Protein AF-A0A9P3UMF3-F1 (afdb_monomer)

Structure (mmCIF, N/CA/C/O backbone):
data_AF-A0A9P3UMF3-F1
#
_entry.id   AF-A0A9P3UMF3-F1
#
loop_
_atom_site.group_PDB
_atom_site.id
_atom_site.type_symbol
_atom_site.label_atom_id
_atom_site.label_alt_id
_atom_site.label_comp_id
_atom_site.label_asym_id
_atom_site.label_entity_id
_atom_site.label_seq_id
_atom_site.pdbx_PDB_ins_code
_atom_site.Cartn_x
_atom_site.Cartn_y
_atom_site.Cartn_z
_atom_site.occupancy
_atom_site.B_iso_or_equiv
_atom_site.auth_seq_id
_atom_site.auth_comp_id
_atom_site.auth_asym_id
_atom_site.auth_atom_id
_atom_site.pdbx_PDB_model_num
ATOM 1 N N . MET A 1 1 ? 35.015 -20.852 21.808 1.00 51.41 1 MET A N 1
ATOM 2 C CA . MET A 1 1 ? 34.380 -22.175 21.962 1.00 51.41 1 MET A CA 1
ATOM 3 C C . MET A 1 1 ? 33.394 -22.313 20.826 1.00 51.41 1 MET A C 1
ATOM 5 O O . MET A 1 1 ? 32.293 -21.789 20.898 1.00 51.41 1 MET A O 1
ATOM 9 N N . SER A 1 2 ? 33.904 -22.867 19.733 1.00 50.53 2 SER A N 1
ATOM 10 C CA . SER A 1 2 ? 33.222 -23.043 18.459 1.00 50.53 2 SER A CA 1
ATOM 11 C C . SER A 1 2 ? 32.491 -24.377 18.487 1.00 50.53 2 SER A C 1
ATOM 13 O O . SER A 1 2 ? 33.112 -25.395 18.781 1.00 50.53 2 SER A O 1
ATOM 15 N N . SER A 1 3 ? 31.199 -24.379 18.189 1.00 60.97 3 SER A N 1
ATOM 16 C CA . SER A 1 3 ? 30.446 -25.597 17.901 1.00 60.97 3 SER A CA 1
ATOM 17 C C . SER A 1 3 ? 29.909 -25.502 16.478 1.00 60.97 3 SER A C 1
ATOM 19 O O . SER A 1 3 ? 28.840 -24.954 16.218 1.00 60.97 3 SER A O 1
ATOM 21 N N . GLU A 1 4 ? 30.720 -26.020 15.556 1.00 62.66 4 GLU A N 1
ATOM 22 C CA . GLU A 1 4 ? 30.317 -26.438 14.216 1.00 62.66 4 GLU A CA 1
ATOM 23 C C . GLU A 1 4 ? 29.220 -27.495 14.333 1.00 62.66 4 GLU A C 1
ATOM 25 O O . GLU A 1 4 ? 29.433 -28.565 14.900 1.00 62.66 4 GLU A O 1
ATOM 30 N N . ASN A 1 5 ? 28.042 -27.194 13.793 1.00 66.12 5 ASN A N 1
ATOM 31 C CA . ASN A 1 5 ? 26.961 -28.159 13.670 1.00 66.12 5 ASN A CA 1
ATOM 32 C C . ASN A 1 5 ? 26.841 -28.542 12.192 1.00 66.12 5 ASN A C 1
ATOM 34 O O . ASN A 1 5 ? 26.220 -27.839 11.392 1.00 66.12 5 ASN A O 1
ATOM 38 N N . ALA A 1 6 ? 27.504 -29.638 11.826 1.00 62.41 6 ALA A N 1
ATOM 39 C CA . ALA A 1 6 ? 27.436 -30.241 10.504 1.00 62.41 6 ALA A CA 1
ATOM 40 C C . ALA A 1 6 ? 26.087 -30.957 10.338 1.00 62.41 6 ALA A C 1
ATOM 42 O O . ALA A 1 6 ? 25.918 -32.104 10.745 1.00 62.41 6 ALA A O 1
ATOM 43 N N . ASN A 1 7 ? 25.109 -30.268 9.748 1.00 69.94 7 ASN A N 1
ATOM 44 C CA . ASN A 1 7 ? 23.847 -30.876 9.336 1.00 69.94 7 ASN A CA 1
ATOM 45 C C . ASN A 1 7 ? 24.023 -31.503 7.946 1.00 69.94 7 ASN A C 1
ATOM 47 O O . ASN A 1 7 ? 23.852 -30.844 6.919 1.00 69.94 7 ASN A O 1
ATOM 51 N N . ALA A 1 8 ? 24.441 -32.766 7.931 1.00 56.97 8 ALA A N 1
ATOM 52 C CA . ALA A 1 8 ? 24.590 -33.565 6.728 1.00 56.97 8 ALA A CA 1
ATOM 53 C C . ALA A 1 8 ? 23.291 -34.323 6.412 1.00 56.97 8 ALA A C 1
ATOM 55 O O . ALA A 1 8 ? 22.839 -35.155 7.191 1.00 56.97 8 ALA A O 1
ATOM 56 N N . GLY A 1 9 ? 22.768 -34.086 5.210 1.00 57.25 9 GLY A N 1
ATOM 57 C CA . GLY A 1 9 ? 22.275 -35.161 4.351 1.00 57.25 9 GLY A CA 1
ATOM 58 C C . GLY A 1 9 ? 20.897 -35.743 4.654 1.00 57.25 9 GLY A C 1
ATOM 59 O O . GLY A 1 9 ? 20.772 -36.788 5.285 1.00 57.25 9 GLY A O 1
ATOM 60 N N . HIS A 1 10 ? 19.876 -35.192 3.999 1.00 65.19 10 HIS A N 1
ATOM 61 C CA . HIS A 1 10 ? 18.770 -36.019 3.523 1.00 65.19 10 HIS A CA 1
ATOM 62 C C . HIS A 1 10 ? 18.356 -35.572 2.118 1.00 65.19 10 HIS A C 1
ATOM 64 O O . HIS A 1 10 ? 17.511 -34.698 1.935 1.00 65.19 10 HIS A O 1
ATOM 70 N N . LEU A 1 11 ? 19.033 -36.149 1.121 1.00 60.66 11 LEU A N 1
ATOM 71 C CA . LEU A 1 11 ? 18.659 -36.086 -0.288 1.00 60.66 11 LEU A CA 1
ATOM 72 C C . LEU A 1 11 ? 17.388 -36.923 -0.470 1.00 60.66 11 LEU A C 1
ATOM 74 O O . LEU A 1 11 ? 17.446 -38.151 -0.519 1.00 60.66 11 LEU A O 1
ATOM 78 N N . GLY A 1 12 ? 16.241 -36.249 -0.510 1.00 59.16 12 GLY A N 1
ATOM 79 C CA . GLY A 1 12 ? 14.982 -36.857 -0.923 1.00 59.16 12 GLY A CA 1
ATOM 80 C C . GLY A 1 12 ? 14.991 -37.147 -2.432 1.00 59.16 12 GLY A C 1
ATOM 81 O O . GLY A 1 12 ? 15.574 -36.368 -3.189 1.00 59.16 12 GLY A O 1
ATOM 82 N N . PRO A 1 13 ? 14.375 -38.253 -2.882 1.00 70.69 13 PRO A N 1
ATOM 83 C CA . PRO A 1 13 ? 14.337 -38.631 -4.289 1.00 70.69 13 PRO A CA 1
ATOM 84 C C . PRO A 1 13 ? 13.506 -37.647 -5.122 1.00 70.69 13 PRO A C 1
ATOM 86 O O . PRO A 1 13 ? 12.434 -37.199 -4.711 1.00 70.69 13 PRO A O 1
ATOM 89 N N . GLU A 1 14 ? 14.017 -37.343 -6.312 1.00 59.19 14 GLU A N 1
ATOM 90 C CA . GLU A 1 14 ? 13.383 -36.479 -7.302 1.00 59.19 14 GLU A CA 1
ATOM 91 C C . GLU A 1 14 ? 12.032 -37.036 -7.788 1.00 59.19 14 GLU A C 1
ATOM 93 O O . GLU A 1 14 ? 11.931 -38.230 -8.098 1.00 59.19 14 GLU A O 1
ATOM 98 N N . PRO A 1 15 ? 10.987 -36.198 -7.926 1.00 69.00 15 PRO A N 1
ATOM 99 C CA . PRO A 1 15 ? 9.771 -36.596 -8.613 1.00 69.00 15 PRO A CA 1
ATOM 100 C C . PRO A 1 15 ? 10.016 -36.633 -10.127 1.00 69.00 15 PRO A C 1
ATOM 102 O O . PRO A 1 15 ? 10.087 -35.607 -10.805 1.00 69.00 15 PRO A O 1
ATOM 105 N N . THR A 1 16 ? 10.090 -37.847 -10.668 1.00 57.34 16 THR A N 1
ATOM 106 C CA . THR A 1 16 ? 9.979 -38.120 -12.103 1.00 57.34 16 THR A CA 1
ATOM 107 C C . THR A 1 16 ? 8.578 -37.732 -12.583 1.00 57.34 16 THR A C 1
ATOM 109 O O . THR A 1 16 ? 7.598 -38.447 -12.381 1.00 57.34 16 THR A O 1
ATOM 112 N N . THR A 1 17 ? 8.455 -36.567 -13.220 1.00 59.69 17 THR A N 1
ATOM 113 C CA . THR A 1 17 ? 7.229 -36.178 -13.929 1.00 59.69 17 THR A CA 1
ATOM 114 C C . THR A 1 17 ? 7.273 -36.763 -15.337 1.00 59.69 17 THR A C 1
ATOM 116 O O . THR A 1 17 ? 7.780 -36.169 -16.284 1.00 59.69 17 THR A O 1
ATOM 119 N N . ASN A 1 18 ? 6.763 -37.990 -15.458 1.00 54.59 18 ASN A N 1
ATOM 120 C CA . ASN A 1 18 ? 6.479 -38.605 -16.748 1.00 54.59 18 ASN A CA 1
ATOM 121 C C . ASN A 1 18 ? 5.418 -37.786 -17.486 1.00 54.59 18 ASN A C 1
ATOM 123 O O . ASN A 1 18 ? 4.342 -37.496 -16.961 1.00 54.59 18 ASN A O 1
ATOM 127 N N . GLY A 1 19 ? 5.761 -37.422 -18.718 1.00 53.09 19 GLY A N 1
ATOM 128 C CA . GLY A 1 19 ? 4.921 -36.663 -19.620 1.00 53.09 19 GLY A CA 1
ATOM 129 C C . GLY A 1 19 ? 3.605 -37.359 -19.953 1.00 53.09 19 GLY A C 1
ATOM 130 O O . GLY A 1 19 ? 3.520 -38.570 -20.146 1.00 53.09 19 GLY A O 1
ATOM 131 N N . THR A 1 20 ? 2.570 -36.545 -20.095 1.00 53.03 20 THR A N 1
ATOM 132 C CA . THR A 1 20 ? 1.423 -36.847 -20.947 1.00 53.03 20 THR A CA 1
ATOM 133 C C . THR A 1 20 ? 1.175 -35.601 -21.777 1.00 53.03 20 THR A C 1
ATOM 135 O O . THR A 1 20 ? 0.571 -34.624 -21.342 1.00 53.03 20 THR A O 1
ATOM 138 N N . SER A 1 21 ? 1.768 -35.622 -22.966 1.00 55.19 21 SER A N 1
ATOM 139 C CA . SER A 1 21 ? 1.517 -34.693 -24.051 1.00 55.19 21 SER A CA 1
ATOM 140 C C . SER A 1 21 ? 0.195 -35.070 -24.721 1.00 55.19 21 SER A C 1
ATOM 142 O O . SER A 1 21 ? 0.171 -35.922 -25.608 1.00 55.19 21 SER A O 1
ATOM 144 N N . GLU A 1 22 ? -0.900 -34.428 -24.330 1.00 53.06 22 GLU A N 1
ATOM 145 C CA . GLU A 1 22 ? -2.091 -34.344 -25.177 1.00 53.06 22 GLU A CA 1
ATOM 146 C C . GLU A 1 22 ? -2.218 -32.911 -25.685 1.00 53.06 22 GLU A C 1
ATOM 148 O O . GLU A 1 22 ? -2.543 -31.975 -24.957 1.00 53.06 22 GLU A O 1
ATOM 153 N N . GLY A 1 23 ? -1.854 -32.737 -26.955 1.00 46.34 23 GLY A N 1
ATOM 154 C CA . GLY A 1 23 ? -1.907 -31.458 -27.641 1.00 46.34 23 GLY A CA 1
ATOM 155 C C . GLY A 1 23 ? -3.344 -31.035 -27.968 1.00 46.34 23 GLY A C 1
ATOM 156 O O . GLY A 1 23 ? -4.150 -31.868 -28.391 1.00 46.34 23 GLY A O 1
ATOM 157 N N . PRO A 1 24 ? -3.679 -29.738 -27.874 1.00 60.25 24 PRO A N 1
ATOM 158 C CA . PRO A 1 24 ? -4.879 -29.219 -28.504 1.00 60.25 24 PRO A CA 1
ATOM 159 C C . PRO A 1 24 ? -4.665 -29.169 -30.022 1.00 60.25 24 PRO A C 1
ATOM 161 O O . PRO A 1 24 ? -3.868 -28.389 -30.547 1.00 60.25 24 PRO A O 1
ATOM 164 N N . LYS A 1 25 ? -5.395 -30.037 -30.731 1.00 60.75 25 LYS A N 1
ATOM 165 C CA . LYS A 1 25 ? -5.571 -29.986 -32.185 1.00 60.75 25 LYS A CA 1
ATOM 166 C C . LYS A 1 25 ? -6.022 -28.583 -32.590 1.00 60.75 25 LYS A C 1
ATOM 168 O O . LYS A 1 25 ? -6.992 -28.049 -32.057 1.00 60.75 25 LYS A O 1
ATOM 173 N N . GLY A 1 26 ? -5.287 -28.013 -33.538 1.00 48.84 26 GLY A N 1
ATOM 174 C CA . GLY A 1 26 ? -5.472 -26.661 -34.032 1.00 48.84 26 GLY A CA 1
ATOM 175 C C . GLY A 1 26 ? -6.875 -26.384 -34.565 1.00 48.84 26 GLY A C 1
ATOM 176 O O . GLY A 1 26 ? -7.392 -27.097 -35.422 1.00 48.84 26 GLY A O 1
ATOM 177 N N . ALA A 1 27 ? -7.433 -25.264 -34.118 1.00 53.69 27 ALA A N 1
ATOM 178 C CA . ALA A 1 27 ? -8.369 -24.484 -34.904 1.00 53.69 27 ALA A CA 1
ATOM 179 C C . ALA A 1 27 ? -7.581 -23.309 -35.494 1.00 53.69 27 ALA A C 1
ATOM 181 O O . ALA A 1 27 ? -7.405 -22.269 -34.863 1.00 53.69 27 ALA A O 1
ATOM 182 N N . ILE A 1 28 ? -7.070 -23.508 -36.709 1.00 52.19 28 ILE A N 1
ATOM 183 C CA . ILE A 1 28 ? -6.576 -22.433 -37.569 1.00 52.19 28 ILE A CA 1
ATOM 184 C C . ILE A 1 28 ? -7.794 -21.567 -37.898 1.00 52.19 28 ILE A C 1
ATOM 186 O O . ILE A 1 28 ? -8.574 -21.893 -38.795 1.00 52.19 28 ILE A O 1
ATOM 190 N N . ARG A 1 29 ? -8.007 -20.485 -37.144 1.00 52.22 29 ARG A N 1
ATOM 191 C CA . ARG A 1 29 ? -8.988 -19.464 -37.510 1.00 52.22 29 ARG A CA 1
ATOM 192 C C . ARG A 1 29 ? -8.258 -18.370 -38.274 1.00 52.22 29 ARG A C 1
ATOM 194 O O . ARG A 1 29 ? -7.531 -17.569 -37.700 1.00 52.22 29 ARG A O 1
ATOM 201 N N . ARG A 1 30 ? -8.447 -18.441 -39.592 1.00 56.12 30 ARG A N 1
ATOM 202 C CA . ARG A 1 30 ? -8.060 -17.471 -40.614 1.00 56.12 30 ARG A CA 1
ATOM 203 C C . ARG A 1 30 ? -8.147 -16.026 -40.133 1.00 56.12 30 ARG A C 1
ATOM 205 O O . ARG A 1 30 ? -9.184 -15.571 -39.657 1.00 56.12 30 ARG A O 1
ATOM 212 N N . GLU A 1 31 ? -7.050 -15.344 -40.404 1.00 47.50 31 GLU A N 1
ATOM 213 C CA . GLU A 1 31 ? -6.905 -13.918 -40.636 1.00 47.50 31 GLU A CA 1
ATOM 214 C C . GLU A 1 31 ? -8.088 -13.336 -41.429 1.00 47.50 31 GLU A C 1
ATOM 216 O O . GLU A 1 31 ? -8.426 -13.802 -42.519 1.00 47.50 31 GLU A O 1
ATOM 221 N N . SER A 1 32 ? -8.675 -12.265 -40.901 1.00 57.94 32 SER A N 1
ATOM 222 C CA . SER A 1 32 ? -9.230 -11.198 -41.726 1.00 57.94 32 SER A CA 1
ATOM 223 C C . SER A 1 32 ? -8.596 -9.894 -41.265 1.00 57.94 32 SER A C 1
ATOM 225 O O . SER A 1 32 ? -8.943 -9.333 -40.225 1.00 57.94 32 SER A O 1
ATOM 227 N N . SER A 1 33 ? -7.622 -9.463 -42.051 1.00 54.31 33 SER A N 1
ATOM 228 C CA . SER A 1 33 ? -7.075 -8.121 -42.135 1.00 54.31 33 SER A CA 1
ATOM 229 C C . SER A 1 33 ? -8.197 -7.083 -42.263 1.00 54.31 33 SER A C 1
ATOM 231 O O . SER A 1 33 ? -8.718 -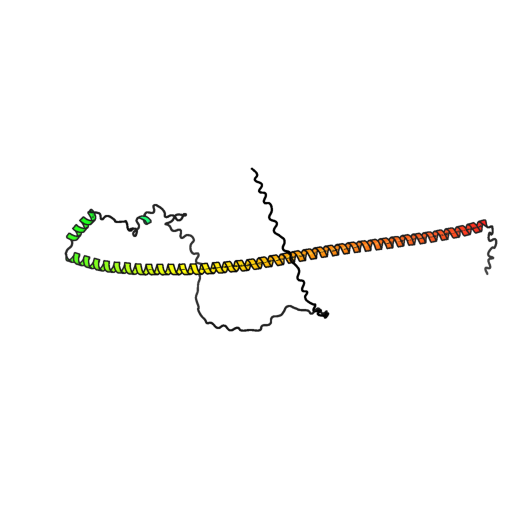6.826 -43.344 1.00 54.31 33 SER A O 1
ATOM 233 N N . GLY A 1 34 ? -8.563 -6.478 -41.136 1.00 51.81 34 GLY A N 1
ATOM 234 C CA . GLY A 1 34 ? -9.353 -5.252 -41.063 1.00 51.81 34 GLY A CA 1
ATOM 235 C C . GLY A 1 34 ? -8.451 -4.103 -40.638 1.00 51.81 34 GLY A C 1
ATOM 236 O O . GLY A 1 34 ? -8.435 -3.718 -39.476 1.00 51.81 34 GLY A O 1
ATOM 237 N N . TRP A 1 35 ? -7.650 -3.607 -41.577 1.00 57.38 35 TRP A N 1
ATOM 238 C CA . TRP A 1 35 ? -6.859 -2.390 -41.426 1.00 57.38 35 TRP A CA 1
ATOM 239 C C . TRP A 1 35 ? -7.804 -1.188 -41.562 1.00 57.38 35 TRP A C 1
ATOM 241 O O . TRP A 1 35 ? -8.060 -0.726 -42.668 1.00 57.38 35 TRP A O 1
ATOM 251 N N . LEU A 1 36 ? -8.358 -0.708 -40.447 1.00 59.47 36 LEU A N 1
ATOM 252 C CA . LEU A 1 36 ? -8.936 0.635 -40.331 1.00 59.47 36 LEU A CA 1
ATOM 253 C C . LEU A 1 36 ? -8.663 1.174 -38.913 1.00 59.47 36 LEU A C 1
ATOM 255 O O . LEU A 1 36 ? -9.081 0.533 -37.948 1.00 59.47 36 LEU A O 1
ATOM 259 N N . PRO A 1 37 ? -8.005 2.338 -38.749 1.00 56.72 37 PRO A N 1
ATOM 260 C CA . PRO A 1 37 ? -8.021 3.070 -37.488 1.00 56.72 37 PRO A CA 1
ATOM 261 C C . PRO A 1 37 ? -9.396 3.733 -37.332 1.00 56.72 37 PRO A C 1
ATOM 263 O O . PRO A 1 37 ? -9.630 4.836 -37.823 1.00 56.72 37 PRO A O 1
ATOM 266 N N . ALA A 1 38 ? -10.330 3.031 -36.690 1.00 50.59 38 ALA A N 1
ATOM 267 C CA . ALA A 1 38 ? -11.567 3.637 -36.218 1.00 50.59 38 ALA A CA 1
ATOM 268 C C . ALA A 1 38 ? -11.292 4.363 -34.893 1.00 50.59 38 ALA A C 1
ATOM 270 O O . ALA A 1 38 ? -10.701 3.819 -33.963 1.00 50.59 38 ALA A O 1
ATOM 271 N N . VAL A 1 39 ? -11.668 5.634 -34.879 1.00 59.56 39 VAL A N 1
ATOM 272 C CA . VAL A 1 39 ? -11.514 6.605 -33.803 1.00 59.56 39 VAL A CA 1
ATOM 273 C C . VAL A 1 39 ? -12.567 6.313 -32.731 1.00 59.56 39 VAL A C 1
ATOM 275 O O . VAL A 1 39 ? -13.738 6.579 -32.978 1.00 59.56 39 VAL A O 1
ATOM 278 N N . ASP A 1 40 ? -12.177 5.819 -31.553 1.00 50.59 40 ASP A N 1
ATOM 279 C CA . ASP A 1 40 ? -13.085 5.716 -30.401 1.00 50.59 40 ASP A CA 1
ATOM 280 C C . ASP A 1 40 ? -12.748 6.808 -29.378 1.00 50.59 40 ASP A C 1
ATOM 282 O O . ASP A 1 40 ? -11.768 6.744 -28.634 1.00 50.59 40 ASP A O 1
ATOM 286 N N . GLY A 1 41 ? -13.568 7.861 -29.403 1.00 57.62 41 GLY A N 1
ATOM 287 C CA . GLY A 1 41 ? -13.624 8.890 -28.371 1.00 57.62 41 GLY A CA 1
ATOM 288 C C . GLY A 1 41 ? -14.148 8.343 -27.034 1.00 57.62 41 GLY A C 1
ATOM 289 O O . GLY A 1 41 ? -14.627 7.210 -26.964 1.00 57.62 41 GLY A O 1
ATOM 290 N N . PRO A 1 42 ? -14.064 9.135 -25.949 1.00 66.06 42 PRO A N 1
ATOM 291 C CA . PRO A 1 42 ? -14.566 8.719 -24.644 1.00 66.06 42 PRO A CA 1
ATOM 292 C C . PRO A 1 42 ? -16.076 8.434 -24.732 1.00 66.06 42 PRO A C 1
ATOM 294 O O . PRO A 1 42 ? -16.796 9.235 -25.335 1.00 66.06 42 PRO A O 1
ATOM 297 N N . PRO A 1 43 ? -16.577 7.326 -24.152 1.00 64.56 43 PRO A N 1
ATOM 298 C CA . PRO A 1 43 ? -18.005 7.058 -24.139 1.00 64.56 43 PRO A CA 1
ATOM 299 C C . PRO A 1 43 ? -18.710 8.172 -23.364 1.00 64.56 43 PRO A C 1
ATOM 301 O O . PRO A 1 43 ? -18.482 8.358 -22.169 1.00 64.56 43 PRO A O 1
ATOM 304 N N . ALA A 1 44 ? -19.534 8.928 -24.086 1.00 55.12 44 ALA A N 1
ATOM 305 C CA . ALA A 1 44 ? -20.499 9.845 -23.516 1.00 55.12 44 ALA A CA 1
ATOM 306 C C . ALA A 1 44 ? -21.521 9.065 -22.681 1.00 55.12 44 ALA A C 1
ATOM 308 O O . ALA A 1 44 ? -21.890 7.935 -23.010 1.00 55.12 44 ALA A O 1
ATOM 309 N N . ASP A 1 45 ? -21.950 9.708 -21.603 1.00 56.19 45 ASP A N 1
ATOM 310 C CA . ASP A 1 45 ? -23.015 9.285 -20.712 1.00 56.19 45 ASP A CA 1
ATOM 311 C C . ASP A 1 45 ? -24.256 8.829 -21.492 1.00 56.19 45 ASP A C 1
ATOM 313 O O . ASP A 1 45 ? -24.799 9.591 -22.291 1.00 56.19 45 ASP A O 1
ATOM 317 N N . ASP A 1 46 ? -24.767 7.629 -21.200 1.00 47.38 46 ASP A N 1
ATOM 318 C CA . ASP A 1 46 ? -26.200 7.410 -21.347 1.00 47.38 46 ASP A CA 1
ATOM 319 C C . ASP A 1 46 ? -26.778 6.556 -20.222 1.00 47.38 46 ASP A C 1
ATOM 321 O O . ASP A 1 46 ? -26.311 5.477 -19.844 1.00 47.38 46 ASP A O 1
ATOM 325 N N . ALA A 1 47 ? -27.826 7.136 -19.668 1.00 52.12 47 ALA A N 1
ATOM 326 C CA . ALA A 1 47 ? -28.597 6.683 -18.553 1.00 52.12 47 ALA A CA 1
ATOM 327 C C . ALA A 1 47 ? -29.634 5.675 -19.043 1.00 52.12 47 ALA A C 1
ATOM 329 O O . ALA A 1 47 ? -30.572 6.030 -19.744 1.00 52.12 47 ALA A O 1
ATOM 330 N N . THR A 1 48 ? -29.572 4.434 -18.566 1.00 54.19 48 THR A N 1
ATOM 331 C CA . THR A 1 48 ? -30.778 3.601 -18.482 1.00 54.19 48 THR A CA 1
ATOM 332 C C . THR A 1 48 ? -30.829 2.834 -17.170 1.00 54.19 48 THR A C 1
ATOM 334 O O . THR A 1 48 ? -30.191 1.812 -16.932 1.00 54.19 48 THR A O 1
ATOM 337 N N . GLN A 1 49 ? -31.653 3.409 -16.303 1.00 52.62 49 GLN A N 1
ATOM 338 C CA . GLN A 1 49 ? -32.470 2.781 -15.281 1.00 52.62 49 GLN A CA 1
ATOM 339 C C . GLN A 1 49 ? -32.621 1.256 -15.416 1.00 52.62 49 GLN A C 1
ATOM 341 O O . GLN A 1 49 ? -33.274 0.743 -16.326 1.00 52.62 49 GLN A O 1
ATOM 346 N N . ARG A 1 50 ? -32.167 0.531 -14.392 1.00 46.50 50 ARG A N 1
ATOM 347 C CA . ARG A 1 50 ? -32.828 -0.708 -13.977 1.00 46.50 50 ARG A CA 1
ATOM 348 C C . ARG A 1 50 ? -33.075 -0.667 -12.479 1.00 46.50 50 ARG A C 1
ATOM 350 O O . ARG A 1 50 ? -32.242 -1.051 -11.663 1.00 46.50 50 ARG A O 1
ATOM 357 N N . GLU A 1 51 ? -34.264 -0.175 -12.150 1.00 47.72 51 GLU A N 1
ATOM 358 C CA . GLU A 1 51 ? -34.883 -0.295 -10.841 1.00 47.72 51 GLU A CA 1
ATOM 359 C C . GLU A 1 51 ? -34.897 -1.765 -10.391 1.00 47.72 51 GLU A C 1
ATOM 361 O O . GLU A 1 51 ? -35.621 -2.601 -10.938 1.00 47.72 51 GLU A O 1
ATOM 366 N N . ARG A 1 52 ? -34.150 -2.088 -9.334 1.00 53.72 52 ARG A N 1
ATOM 367 C CA . ARG A 1 52 ? -34.509 -3.191 -8.439 1.00 53.72 52 ARG A CA 1
ATOM 368 C C . ARG A 1 52 ? -35.037 -2.601 -7.144 1.00 53.72 52 ARG A C 1
ATOM 370 O O . ARG A 1 52 ? -34.322 -2.271 -6.209 1.00 53.72 52 ARG A O 1
ATOM 377 N N . LYS A 1 53 ? -36.353 -2.458 -7.179 1.00 48.84 53 LYS A N 1
ATOM 378 C CA . LYS A 1 53 ? -37.293 -2.108 -6.125 1.00 48.84 53 LYS A CA 1
ATOM 379 C C . LYS A 1 53 ? -37.186 -3.099 -4.958 1.00 48.84 53 LYS A C 1
ATOM 381 O O . LYS A 1 53 ? -37.822 -4.147 -4.986 1.00 48.84 53 LYS A O 1
ATOM 386 N N . SER A 1 54 ? -36.438 -2.758 -3.914 1.00 54.69 54 SER A N 1
ATOM 387 C CA . SER A 1 54 ? -36.621 -3.340 -2.578 1.00 54.69 54 SER A CA 1
ATOM 388 C C . SER A 1 54 ? -37.187 -2.268 -1.652 1.00 54.69 54 SER A C 1
ATOM 390 O O . SER A 1 54 ? -36.480 -1.389 -1.167 1.00 54.69 54 SER A O 1
ATOM 392 N N . LYS A 1 55 ? -38.509 -2.335 -1.476 1.00 53.22 55 LYS A N 1
ATOM 393 C CA . LYS A 1 55 ? -39.285 -1.590 -0.487 1.00 53.22 55 LYS A CA 1
ATOM 394 C C . LYS A 1 55 ? -38.938 -2.093 0.917 1.00 53.22 55 LYS A C 1
ATOM 396 O O . LYS A 1 55 ? -39.251 -3.243 1.203 1.00 53.22 55 LYS A O 1
ATOM 401 N N . SER A 1 56 ? -38.457 -1.205 1.784 1.00 42.19 56 SER A N 1
ATOM 402 C CA . SER A 1 56 ? -38.740 -1.240 3.227 1.00 42.19 56 SER A CA 1
ATOM 403 C C . SER A 1 56 ? -38.780 0.196 3.777 1.00 42.19 56 SER A C 1
ATOM 405 O O . SER A 1 56 ? -38.086 1.052 3.229 1.00 42.19 56 SER A O 1
ATOM 407 N N . PRO A 1 57 ? -39.605 0.493 4.797 1.00 52.56 57 PRO A N 1
ATOM 408 C CA . PRO A 1 57 ? -40.125 1.835 5.052 1.00 52.56 57 PRO A CA 1
ATOM 409 C C . PRO A 1 57 ? -39.389 2.622 6.160 1.00 52.56 57 PRO A C 1
ATOM 411 O O . PRO A 1 57 ? -38.845 2.042 7.091 1.00 52.56 57 PRO A O 1
ATOM 414 N N . THR A 1 58 ? -39.434 3.953 5.998 1.00 43.06 58 THR A N 1
ATOM 415 C CA . THR A 1 58 ? -39.490 5.102 6.951 1.00 43.06 58 THR A CA 1
ATOM 416 C C . THR A 1 58 ? -39.754 4.835 8.451 1.00 43.06 58 THR A C 1
ATOM 418 O O . THR A 1 58 ? -40.325 3.791 8.756 1.00 43.06 58 THR A O 1
ATOM 421 N N . PRO A 1 59 ? -39.706 5.850 9.358 1.00 63.81 59 PRO A N 1
ATOM 422 C CA . PRO A 1 59 ? -38.937 7.121 9.427 1.00 63.81 59 PRO A CA 1
ATOM 423 C C . PRO A 1 59 ? -38.420 7.464 10.859 1.00 63.81 59 PRO A C 1
ATOM 425 O O . PRO A 1 59 ? -38.997 6.995 11.828 1.00 63.81 59 PRO A O 1
ATOM 428 N N . THR A 1 60 ? -37.471 8.404 11.002 1.00 41.06 60 THR A N 1
ATOM 429 C CA . THR A 1 60 ? -37.310 9.315 12.179 1.00 41.06 60 THR A CA 1
ATOM 430 C C . THR A 1 60 ? -36.148 10.274 11.880 1.00 41.06 60 THR A C 1
ATOM 432 O O . THR A 1 60 ? -35.041 9.833 11.611 1.00 41.06 60 THR A O 1
ATOM 435 N N . ARG A 1 61 ? -36.341 11.578 11.629 1.00 52.97 61 ARG A N 1
ATOM 436 C CA . ARG A 1 61 ? -36.586 12.679 12.582 1.00 52.97 61 ARG A CA 1
ATOM 437 C C . ARG A 1 61 ? -35.815 12.521 13.892 1.00 52.97 61 ARG A C 1
ATOM 439 O O . ARG A 1 61 ? -36.301 11.822 14.761 1.00 52.97 61 ARG A O 1
ATOM 446 N N . GLU A 1 62 ? -34.716 13.259 14.025 1.00 44.59 62 GLU A N 1
ATOM 447 C CA . GLU A 1 62 ? -34.186 13.830 15.275 1.00 44.59 62 GLU A CA 1
ATOM 448 C C . GLU A 1 62 ? -33.111 14.871 14.890 1.00 44.59 62 GLU A C 1
ATOM 450 O O . GLU A 1 62 ? -32.243 14.609 14.066 1.00 44.59 62 GLU A O 1
ATOM 455 N N . ASN A 1 63 ? -33.371 16.155 15.156 1.00 47.41 63 ASN A N 1
ATOM 456 C CA . ASN A 1 63 ? -32.916 16.882 16.351 1.00 47.41 63 ASN A CA 1
ATOM 457 C C . ASN A 1 63 ? -31.384 17.023 16.373 1.00 47.41 63 ASN A C 1
ATOM 459 O O . ASN A 1 63 ? -30.651 16.066 16.554 1.00 47.41 63 ASN A O 1
ATOM 463 N N . ALA A 1 64 ? -30.875 18.196 16.004 1.00 46.84 64 ALA A N 1
ATOM 464 C CA . ALA A 1 64 ? -30.597 19.291 16.936 1.00 46.84 64 ALA A CA 1
ATOM 465 C C . ALA A 1 64 ? -29.347 19.034 17.796 1.00 46.84 64 ALA A C 1
ATOM 467 O O . ALA A 1 64 ? -29.351 18.202 18.691 1.00 46.84 64 ALA A O 1
ATOM 468 N N . GLY A 1 65 ? -28.314 19.843 17.542 1.00 50.59 65 GLY A N 1
ATOM 469 C CA . GLY A 1 65 ? -27.344 20.280 18.545 1.00 50.59 65 GLY A CA 1
ATOM 470 C C . GLY A 1 65 ? -26.474 19.200 19.183 1.00 50.59 65 GLY A C 1
ATOM 471 O O . GLY A 1 65 ? -26.722 18.800 20.313 1.00 50.59 65 GLY A O 1
ATOM 472 N N . ALA A 1 66 ? -25.358 18.858 18.539 1.00 47.25 66 ALA A N 1
ATOM 473 C CA . ALA A 1 66 ? -24.191 18.346 19.253 1.00 47.25 66 ALA A CA 1
ATOM 474 C C . ALA A 1 66 ? -23.145 19.460 19.323 1.00 47.25 66 ALA A C 1
ATOM 476 O O . ALA A 1 66 ? -22.263 19.612 18.479 1.00 47.25 66 ALA A O 1
ATOM 477 N N . THR A 1 67 ? -23.324 20.288 20.343 1.00 46.91 67 THR A N 1
ATOM 478 C CA . THR A 1 67 ? -22.291 21.122 20.933 1.00 46.91 67 THR A CA 1
ATOM 479 C C . THR A 1 67 ? -21.011 20.314 21.128 1.00 46.91 67 THR A C 1
ATOM 481 O O . THR A 1 67 ? -21.008 19.214 21.680 1.00 46.91 67 THR A O 1
ATOM 484 N N . SER A 1 68 ? -19.903 20.911 20.698 1.00 48.47 68 SER A N 1
ATOM 485 C CA . SER A 1 68 ? -18.553 20.596 21.146 1.00 48.47 68 SER A CA 1
ATOM 486 C C . SER A 1 68 ? -18.490 20.714 22.672 1.00 48.47 68 SER A C 1
ATOM 488 O O . SER A 1 68 ? -18.198 21.766 23.238 1.00 48.47 68 SER A O 1
ATOM 490 N N . LEU A 1 69 ? -18.813 19.625 23.364 1.00 47.28 69 LEU A N 1
ATOM 491 C CA . LEU A 1 69 ? -18.413 19.423 24.742 1.00 47.28 69 LEU A CA 1
ATOM 492 C C . LEU A 1 69 ? -17.003 18.846 24.704 1.00 47.28 69 LEU A C 1
ATOM 494 O O . LEU A 1 69 ? -16.802 17.633 24.656 1.00 47.28 69 LEU A O 1
ATOM 498 N N . ARG A 1 70 ? -16.021 19.752 24.773 1.00 49.25 70 ARG A N 1
ATOM 499 C CA . ARG A 1 70 ? -14.742 19.505 25.446 1.00 49.25 70 ARG A CA 1
ATOM 500 C C . ARG A 1 70 ? -15.044 18.946 26.841 1.00 49.25 70 ARG A C 1
ATOM 502 O O . ARG A 1 70 ? -15.171 19.688 27.813 1.00 49.25 70 ARG A O 1
ATOM 509 N N . ARG A 1 71 ? -15.231 17.633 26.938 1.00 44.28 71 ARG A N 1
ATOM 510 C CA . ARG A 1 71 ? -15.480 16.944 28.199 1.00 44.28 71 ARG A CA 1
ATOM 511 C C . ARG A 1 71 ? -14.135 16.572 28.806 1.00 44.28 71 ARG A C 1
ATOM 513 O O . ARG A 1 71 ? -13.604 15.506 28.537 1.00 44.28 71 ARG A O 1
ATOM 520 N N . THR A 1 72 ? -13.627 17.504 29.609 1.00 48.16 72 THR A N 1
ATOM 521 C CA . THR A 1 72 ? -12.810 17.262 30.809 1.00 48.16 72 THR A CA 1
ATOM 522 C C . THR A 1 72 ? -11.772 16.153 30.696 1.00 48.16 72 THR A C 1
ATOM 524 O O . THR A 1 72 ? -12.013 15.004 31.068 1.00 48.16 72 THR A O 1
ATOM 527 N N . GLU A 1 73 ? -10.568 16.562 30.312 1.00 47.69 73 GLU A N 1
ATOM 528 C CA . GLU A 1 73 ? -9.362 15.995 30.897 1.00 47.69 73 GLU A CA 1
ATOM 529 C C . GLU A 1 73 ? -9.505 15.948 32.428 1.00 47.69 73 GLU A C 1
ATOM 531 O O . GLU A 1 73 ? -9.970 16.894 33.067 1.00 47.69 73 GLU A O 1
ATOM 536 N N . SER A 1 74 ? -9.093 14.820 33.003 1.00 51.25 74 SER A N 1
ATOM 537 C CA . SER A 1 74 ? -8.849 14.633 34.431 1.00 51.25 74 SER A CA 1
ATOM 538 C C . SER A 1 74 ? -10.070 14.718 35.359 1.00 51.25 74 SER A C 1
ATOM 540 O O . SER A 1 74 ? -10.142 15.541 36.270 1.00 51.25 74 SER A O 1
ATOM 542 N N . ARG A 1 75 ? -10.939 13.703 35.288 1.00 51.47 75 ARG A N 1
ATOM 543 C CA . ARG A 1 75 ? -11.417 13.075 36.533 1.00 51.47 75 ARG A CA 1
ATOM 544 C C . ARG A 1 75 ? -10.326 12.135 37.052 1.00 51.47 75 ARG A C 1
ATOM 546 O O . ARG A 1 75 ? -10.510 10.922 37.078 1.00 51.47 75 ARG A O 1
ATOM 553 N N . ARG A 1 76 ? -9.174 12.684 37.457 1.00 51.22 76 ARG A N 1
ATOM 554 C CA . ARG A 1 76 ? -8.356 11.997 38.461 1.00 51.22 76 ARG A CA 1
ATOM 555 C C . ARG A 1 76 ? -9.267 11.856 39.673 1.00 51.22 76 ARG A C 1
ATOM 557 O O . ARG A 1 76 ? -9.681 12.854 40.258 1.00 51.22 76 ARG A O 1
ATOM 564 N N . SER A 1 77 ? -9.667 10.622 39.961 1.00 54.28 77 SER A N 1
ATOM 565 C CA . SER A 1 77 ? -10.279 10.271 41.233 1.00 54.28 77 SER A CA 1
ATOM 566 C C . SER A 1 77 ? -9.390 10.879 42.316 1.00 54.28 77 SER A C 1
ATOM 568 O O . SER A 1 77 ? -8.218 10.522 42.423 1.00 54.28 77 SER A O 1
ATOM 570 N N . LEU A 1 78 ? -9.931 11.823 43.092 1.00 58.06 78 LEU A N 1
ATOM 571 C CA . LEU A 1 78 ? -9.243 12.468 44.221 1.00 58.06 78 LEU A CA 1
ATOM 572 C C . LEU A 1 78 ? -8.869 11.465 45.333 1.00 58.06 78 LEU A C 1
ATOM 574 O O . LEU A 1 78 ? -8.384 11.858 46.388 1.00 58.06 78 LEU A O 1
ATOM 578 N N . PHE A 1 79 ? -9.114 10.175 45.102 1.00 57.66 79 PHE A N 1
ATOM 579 C CA . PHE A 1 79 ? -9.003 9.088 46.059 1.00 57.66 79 PHE A CA 1
ATOM 580 C C . PHE A 1 79 ? -7.988 8.018 45.634 1.00 57.66 79 PHE A C 1
ATOM 582 O O . PHE A 1 79 ? -7.781 7.057 46.368 1.00 57.66 79 PHE A O 1
ATOM 589 N N . THR A 1 80 ? -7.340 8.177 44.476 1.00 63.81 80 THR A N 1
ATOM 590 C CA . THR A 1 80 ? -6.317 7.250 43.969 1.00 63.81 80 THR A CA 1
ATOM 591 C C . THR A 1 80 ? -5.088 8.027 43.510 1.00 63.81 80 THR A C 1
ATOM 593 O O . THR A 1 80 ? -5.216 8.986 42.746 1.00 63.81 80 THR A O 1
ATOM 596 N N . ASN A 1 81 ? -3.902 7.608 43.954 1.00 65.81 81 ASN A N 1
ATOM 597 C CA . ASN A 1 81 ? -2.627 8.151 43.483 1.00 65.81 81 ASN A CA 1
ATOM 598 C C . ASN A 1 81 ? -2.414 7.855 41.987 1.00 65.81 81 ASN A C 1
ATOM 600 O O . ASN A 1 81 ? -3.184 7.123 41.365 1.00 65.81 81 ASN A O 1
ATOM 604 N N . GLN A 1 82 ? -1.365 8.433 41.391 1.00 72.75 82 GLN A N 1
ATOM 605 C CA . GLN A 1 82 ? -1.059 8.268 39.959 1.00 72.75 82 GLN A CA 1
ATOM 606 C C . GLN A 1 82 ? -0.860 6.796 39.549 1.00 72.75 82 GLN A C 1
ATOM 608 O O . GLN A 1 82 ? -1.079 6.458 38.391 1.00 72.75 82 GLN A O 1
ATOM 613 N N . ASP A 1 83 ? -0.559 5.931 40.519 1.00 75.50 83 ASP A N 1
ATOM 614 C CA . ASP A 1 83 ? -0.382 4.485 40.358 1.00 75.50 83 ASP A CA 1
ATOM 615 C C . ASP A 1 83 ? -1.683 3.675 40.535 1.00 75.50 83 ASP A C 1
ATOM 617 O O . ASP A 1 83 ? -1.657 2.449 40.600 1.00 75.50 83 ASP A O 1
ATOM 621 N N . GLY A 1 84 ? -2.838 4.338 40.679 1.00 70.44 84 GLY A N 1
ATOM 622 C CA . GLY A 1 84 ? -4.137 3.686 40.887 1.00 70.44 84 GLY A CA 1
ATOM 623 C C . GLY A 1 84 ? -4.354 3.102 42.290 1.00 70.44 84 GLY A C 1
ATOM 624 O O . GLY A 1 84 ? -5.408 2.528 42.549 1.00 70.44 84 GLY A O 1
ATOM 625 N N . GLN A 1 85 ? -3.395 3.266 43.206 1.00 68.81 85 GLN A N 1
ATOM 626 C CA . GLN A 1 85 ? -3.505 2.823 44.598 1.00 68.81 85 GLN A CA 1
ATOM 627 C C . GLN A 1 85 ? -4.306 3.834 45.443 1.00 68.81 85 GLN A C 1
ATOM 629 O O . GLN A 1 85 ? -4.122 5.048 45.269 1.00 68.81 85 GLN A O 1
ATOM 634 N N . PRO A 1 86 ? -5.191 3.379 46.350 1.00 67.00 86 PRO A N 1
ATOM 635 C CA . PRO A 1 86 ? -5.907 4.261 47.267 1.00 67.00 86 PRO A CA 1
ATOM 636 C C . PRO A 1 86 ? -4.926 4.972 48.213 1.00 67.00 86 PRO A C 1
ATOM 638 O O . PRO A 1 86 ? -3.967 4.371 48.691 1.00 67.00 86 PRO A O 1
ATOM 641 N N . ILE A 1 87 ? -5.145 6.266 48.466 1.00 70.00 87 ILE A N 1
ATOM 642 C CA . ILE A 1 87 ? -4.259 7.083 49.314 1.00 70.00 87 ILE A CA 1
ATOM 643 C C . ILE A 1 87 ? -4.408 6.645 50.777 1.00 70.00 87 ILE A C 1
ATOM 645 O O . ILE A 1 87 ? -5.409 6.948 51.431 1.00 70.00 87 ILE A O 1
ATOM 649 N N . GLU A 1 88 ? -3.402 5.944 51.294 1.00 56.56 88 GLU A N 1
ATOM 650 C CA . GLU A 1 88 ? -3.304 5.561 52.701 1.00 56.56 88 GLU A CA 1
ATOM 651 C C . GLU A 1 88 ? -3.146 6.827 53.565 1.00 56.56 88 GLU A C 1
ATOM 653 O O . GLU A 1 88 ? -2.146 7.536 53.476 1.00 56.56 88 GLU A O 1
ATOM 658 N N . GLY A 1 89 ? -4.175 7.156 54.356 1.00 57.97 89 GLY A N 1
ATOM 659 C CA . GLY A 1 89 ? -4.164 8.304 55.274 1.00 57.97 89 GLY A CA 1
ATOM 660 C C . GLY A 1 89 ? -5.235 9.375 55.043 1.00 57.97 89 GLY A C 1
ATOM 661 O O . GLY A 1 89 ? -5.256 10.354 55.783 1.00 57.97 89 GLY A O 1
ATOM 662 N N . ALA A 1 90 ? -6.147 9.222 54.077 1.00 57.81 90 ALA A N 1
ATOM 663 C CA . ALA A 1 90 ? -7.279 10.142 53.928 1.00 57.81 90 ALA A CA 1
ATOM 664 C C . ALA A 1 90 ? -8.367 9.864 55.001 1.00 57.81 90 ALA A C 1
ATOM 666 O O . ALA A 1 90 ? -9.079 8.862 54.895 1.00 57.81 90 ALA A O 1
ATOM 667 N N . PRO A 1 91 ? -8.576 10.750 56.000 1.00 54.97 91 PRO A N 1
ATOM 668 C CA . PRO A 1 91 ? -9.484 10.501 57.132 1.00 54.97 91 PRO A CA 1
ATOM 669 C C . PRO A 1 91 ? -10.972 10.437 56.744 1.00 54.97 91 PRO A C 1
ATOM 671 O O . PRO A 1 91 ? -11.806 10.017 57.540 1.00 54.97 91 PRO A O 1
ATOM 674 N N . PHE A 1 92 ? -11.320 10.818 55.511 1.00 53.75 92 PHE A N 1
ATOM 675 C CA . PHE A 1 92 ? -12.683 10.724 54.984 1.00 53.75 92 PHE A CA 1
ATOM 676 C C . PHE A 1 92 ? -12.998 9.380 54.303 1.00 53.75 92 PHE A C 1
ATOM 678 O O . PHE A 1 92 ? -14.172 9.099 54.077 1.00 53.75 92 PHE A O 1
ATOM 685 N N . ILE A 1 93 ? -11.994 8.542 54.000 1.00 55.03 93 ILE A N 1
ATOM 686 C CA . ILE A 1 93 ? -12.212 7.212 53.396 1.00 55.03 93 ILE A CA 1
ATOM 687 C C . ILE A 1 93 ? -12.336 6.128 54.475 1.00 55.03 93 ILE A C 1
ATOM 689 O O . ILE A 1 93 ? -13.145 5.222 54.320 1.00 55.03 93 ILE A O 1
ATOM 693 N N . THR A 1 94 ? -11.595 6.222 55.583 1.00 52.03 94 THR A N 1
ATOM 694 C CA . THR A 1 94 ? -11.625 5.217 56.665 1.00 52.03 94 THR A CA 1
ATOM 695 C C . THR A 1 94 ? -12.655 5.488 57.761 1.00 52.03 94 THR A C 1
ATOM 697 O O . THR A 1 94 ? -13.057 4.546 58.435 1.00 52.03 94 THR A O 1
ATOM 700 N N . THR A 1 95 ? -13.121 6.731 57.914 1.00 48.38 95 THR A N 1
ATOM 701 C CA . THR A 1 95 ? -14.085 7.119 58.966 1.00 48.38 95 THR A CA 1
ATOM 702 C C . THR A 1 95 ? -15.225 7.984 58.415 1.00 48.38 95 THR A C 1
ATOM 704 O O . THR A 1 95 ? -15.851 8.765 59.130 1.00 48.38 95 THR A O 1
ATOM 707 N N . GLY A 1 96 ? -15.490 7.890 57.109 1.00 48.06 96 GLY A N 1
ATOM 708 C CA . GLY A 1 96 ? -16.655 8.514 56.484 1.00 48.06 96 GLY A CA 1
ATOM 709 C C . GLY A 1 96 ? -17.937 7.757 56.838 1.00 48.06 96 GLY A C 1
ATOM 710 O O . GLY A 1 96 ? -17.902 6.539 57.014 1.00 48.06 96 GLY A O 1
ATOM 711 N N . ALA A 1 97 ? -19.066 8.472 56.898 1.00 50.75 97 ALA A N 1
ATOM 712 C CA . ALA A 1 97 ? -20.397 8.064 57.385 1.00 50.75 97 ALA A CA 1
ATOM 713 C C . ALA A 1 97 ? -21.067 6.821 56.732 1.00 50.75 97 ALA A C 1
ATOM 715 O O . ALA A 1 97 ? -22.257 6.595 56.928 1.00 50.75 97 ALA A O 1
ATOM 716 N N . GLY A 1 98 ? -20.327 6.005 55.978 1.00 50.84 98 GLY A N 1
ATOM 717 C CA . GLY A 1 98 ? -20.745 4.702 55.446 1.00 50.84 98 GLY A CA 1
ATOM 718 C C . GLY A 1 98 ? -19.779 3.549 55.756 1.00 50.84 98 GLY A C 1
ATOM 719 O O . GLY A 1 98 ? -19.986 2.445 55.270 1.00 50.84 98 GLY A O 1
ATOM 720 N N . THR A 1 99 ? -18.728 3.768 56.554 1.00 47.38 99 THR A N 1
ATOM 721 C CA . THR A 1 99 ? -17.740 2.732 56.924 1.00 47.38 99 THR A CA 1
ATOM 722 C C . THR A 1 99 ? -18.094 2.016 58.222 1.00 47.38 99 THR A C 1
ATOM 724 O O . THR A 1 99 ? -17.219 1.634 58.997 1.00 47.38 99 THR A O 1
ATOM 727 N N . SER A 1 100 ? -19.383 1.742 58.441 1.00 55.25 100 SER A N 1
ATOM 728 C CA . SER A 1 100 ? -19.721 0.606 59.284 1.00 55.25 100 SER A CA 1
ATOM 729 C C . SER A 1 100 ? -19.480 -0.680 58.483 1.00 55.25 100 SER A C 1
ATOM 731 O O . SER A 1 100 ? -20.418 -1.283 57.958 1.00 55.25 100 SER A O 1
ATOM 733 N N . GLY A 1 101 ? -18.212 -1.045 58.268 1.00 57.84 101 GLY A N 1
ATOM 734 C CA . GLY A 1 101 ? -17.887 -2.329 57.648 1.00 57.84 101 GLY A CA 1
ATOM 735 C C . GLY A 1 101 ? -18.488 -3.466 58.485 1.00 57.84 101 GLY A C 1
ATOM 736 O O . GLY A 1 101 ? -18.729 -3.274 59.674 1.00 57.84 101 GLY A O 1
ATOM 737 N N . PRO A 1 102 ? -18.701 -4.672 57.939 1.00 58.94 102 PRO A N 1
ATOM 738 C CA . PRO A 1 102 ? -19.332 -5.785 58.666 1.00 58.94 102 PRO A CA 1
ATOM 739 C C . PRO A 1 102 ? -18.621 -6.204 59.974 1.00 58.94 102 PRO A C 1
ATOM 741 O O . PRO A 1 102 ? -19.142 -7.031 60.713 1.00 58.94 102 PRO A O 1
ATOM 744 N N . TYR A 1 103 ? -17.454 -5.622 60.277 1.00 58.94 103 TYR A N 1
ATOM 745 C CA . TYR A 1 103 ? -16.677 -5.831 61.499 1.00 58.94 103 TYR A CA 1
ATOM 746 C C . TYR A 1 103 ? -16.576 -4.601 62.416 1.00 58.94 103 TYR A C 1
ATOM 748 O O . TYR A 1 103 ? -15.941 -4.677 63.467 1.00 58.94 103 TYR A O 1
ATOM 756 N N . SER A 1 104 ? -17.189 -3.466 62.071 1.00 65.38 104 SER A N 1
ATOM 757 C CA . SER A 1 104 ? -17.218 -2.284 62.938 1.00 65.38 104 SER A CA 1
ATOM 758 C C . SER A 1 104 ? -18.333 -2.422 63.980 1.00 65.38 104 SER A C 1
ATOM 760 O O . SER A 1 104 ? -19.349 -1.724 63.953 1.00 65.38 104 SER A O 1
ATOM 762 N N . ASN A 1 105 ? -18.165 -3.343 64.918 1.00 59.03 105 ASN A N 1
ATOM 763 C CA . ASN A 1 105 ? -19.019 -3.375 66.096 1.00 59.03 105 ASN A CA 1
ATOM 764 C C . ASN A 1 105 ? -18.538 -2.251 67.014 1.00 59.03 105 ASN A C 1
ATOM 766 O O . ASN A 1 105 ? -17.652 -2.461 67.844 1.00 59.03 105 ASN A O 1
ATOM 770 N N . ALA A 1 106 ? -19.057 -1.036 66.818 1.00 67.56 106 ALA A N 1
ATOM 771 C CA . ALA A 1 106 ? -18.866 0.040 67.777 1.00 67.56 106 ALA A CA 1
ATOM 772 C C . ALA A 1 106 ? -19.418 -0.460 69.118 1.00 67.56 106 ALA A C 1
ATOM 774 O O . ALA A 1 106 ? -20.628 -0.603 69.279 1.00 67.56 106 ALA A O 1
ATOM 775 N N . LYS A 1 107 ? -18.524 -0.821 70.046 1.00 72.31 107 LYS A N 1
ATOM 776 C CA . LYS A 1 107 ? -18.916 -1.215 71.399 1.00 72.31 107 LYS A CA 1
ATOM 777 C C . LYS A 1 107 ? -19.681 -0.036 71.988 1.00 72.31 107 LYS A C 1
ATOM 779 O O . LYS A 1 107 ? -19.121 1.057 72.069 1.00 72.31 107 LYS A O 1
ATOM 784 N N . ALA A 1 108 ? -20.948 -0.246 72.337 1.00 73.81 108 ALA A N 1
ATOM 785 C CA . ALA A 1 108 ? -21.717 0.755 73.054 1.00 73.81 108 ALA A CA 1
ATOM 786 C C . ALA A 1 108 ? -20.931 1.105 74.321 1.00 73.81 108 ALA A C 1
ATOM 788 O O . ALA A 1 108 ? -20.534 0.216 75.077 1.00 73.81 108 ALA A O 1
ATOM 789 N N . SER A 1 109 ? -20.597 2.380 74.504 1.00 84.56 109 SER A N 1
ATOM 790 C CA . SER A 1 109 ? -19.969 2.795 75.747 1.00 84.56 109 SER A CA 1
ATOM 791 C C . SER A 1 109 ? -20.993 2.625 76.866 1.00 84.56 109 SER A C 1
ATOM 793 O O . SER A 1 109 ? -22.121 3.105 76.772 1.00 84.56 109 SER A O 1
ATOM 795 N N . GLU A 1 110 ? -20.593 1.943 77.934 1.00 86.31 110 GLU A N 1
ATOM 796 C CA . GLU A 1 110 ? -21.414 1.670 79.124 1.00 86.31 110 GLU A CA 1
ATOM 797 C C . GLU A 1 110 ? -21.985 2.971 79.742 1.00 86.31 110 GLU A C 1
ATOM 799 O O . GLU A 1 110 ? -23.086 3.026 80.296 1.00 86.31 110 GLU A O 1
ATOM 804 N N . GLU A 1 111 ? -21.269 4.079 79.542 1.00 89.81 111 GLU A N 1
ATOM 805 C CA . GLU A 1 111 ? -21.672 5.436 79.915 1.00 89.81 111 GLU A CA 1
ATOM 806 C C . GLU A 1 111 ? -22.867 5.975 79.095 1.00 89.81 111 GLU A C 1
ATOM 808 O O . GLU A 1 111 ? -23.702 6.717 79.615 1.00 89.81 111 GLU A O 1
ATOM 813 N N . LEU A 1 112 ? -23.002 5.591 77.819 1.00 84.25 112 LEU A N 1
ATOM 814 C CA . LEU A 1 112 ? -24.161 5.957 76.997 1.00 84.25 112 LEU A CA 1
ATOM 815 C C . LEU A 1 112 ? -25.394 5.121 77.346 1.00 84.25 112 LEU A C 1
ATOM 817 O O . LEU A 1 112 ? -26.494 5.671 77.392 1.00 84.25 112 LEU A O 1
ATOM 821 N N . GLU A 1 113 ? -25.224 3.827 77.620 1.00 90.94 113 GLU A N 1
ATOM 822 C CA . GLU A 1 113 ? -26.331 2.946 78.013 1.00 90.94 113 GLU A CA 1
ATOM 823 C C . GLU A 1 113 ? -26.944 3.374 79.356 1.00 90.94 113 GLU A C 1
ATOM 825 O O . GLU A 1 113 ? -28.163 3.524 79.461 1.00 90.94 113 GLU A O 1
ATOM 830 N N . SER A 1 114 ? -26.112 3.676 80.361 1.00 92.75 114 SER A N 1
ATOM 831 C CA . SER A 1 114 ? -26.569 4.180 81.669 1.00 92.75 114 SER A CA 1
ATOM 832 C C . SER A 1 114 ? -27.286 5.535 81.575 1.00 92.75 114 SER A C 1
ATOM 834 O O . SER A 1 114 ? -28.318 5.752 82.225 1.00 92.75 114 SER A O 1
ATOM 836 N N . ARG A 1 115 ? -26.800 6.443 80.716 1.00 91.75 115 ARG A N 1
ATOM 837 C CA . ARG A 1 115 ? -27.470 7.720 80.429 1.00 91.75 115 ARG A CA 1
ATOM 838 C C . ARG A 1 115 ? -28.806 7.518 79.704 1.00 91.75 115 ARG A C 1
ATOM 840 O O . ARG A 1 115 ? -29.769 8.209 80.036 1.00 91.75 115 ARG A O 1
ATOM 847 N N . ALA A 1 116 ? -28.885 6.588 78.751 1.00 92.00 116 ALA A N 1
ATOM 848 C CA . ALA A 1 116 ? -30.124 6.265 78.044 1.00 92.00 116 ALA A CA 1
ATOM 849 C C . ALA A 1 116 ? -31.185 5.687 78.996 1.00 92.00 116 ALA A C 1
ATOM 851 O O . ALA A 1 116 ? -32.314 6.176 79.010 1.00 92.00 116 ALA A O 1
ATOM 852 N N . ALA A 1 117 ? -30.805 4.737 79.856 1.00 92.62 117 ALA A N 1
ATOM 853 C CA . ALA A 1 117 ? -31.694 4.156 80.863 1.00 92.62 117 ALA A CA 1
ATOM 854 C C . ALA A 1 117 ? -32.247 5.217 81.835 1.00 92.62 117 ALA A C 1
ATOM 856 O O . ALA A 1 117 ? -33.452 5.276 82.082 1.00 92.62 117 ALA A O 1
ATOM 857 N N . SER A 1 118 ? -31.384 6.121 82.315 1.00 94.25 118 SER A N 1
ATOM 858 C CA . SER A 1 118 ? -31.791 7.227 83.197 1.00 94.25 118 SER A CA 1
ATOM 859 C C . SER A 1 118 ? -32.750 8.203 82.497 1.00 94.25 118 SER A C 1
ATOM 861 O O . SER A 1 118 ? -33.707 8.700 83.095 1.00 94.25 118 SER A O 1
ATOM 863 N N . ALA A 1 119 ? -32.521 8.475 81.206 1.00 94.25 119 ALA A N 1
ATOM 864 C CA . ALA A 1 119 ? -33.402 9.319 80.405 1.00 94.25 119 ALA A CA 1
ATOM 865 C C . ALA A 1 119 ? -34.776 8.665 80.191 1.00 94.25 119 ALA A C 1
ATOM 867 O O . ALA A 1 119 ? -35.795 9.345 80.324 1.00 94.25 119 ALA A O 1
ATOM 868 N N . GLU A 1 120 ? -34.828 7.357 79.926 1.00 92.94 120 GLU A N 1
ATOM 869 C CA . GLU A 1 120 ? -36.089 6.620 79.812 1.00 92.94 120 GLU A CA 1
ATOM 870 C C . GLU A 1 120 ? -36.903 6.661 81.106 1.00 92.94 120 GLU A C 1
ATOM 872 O O . GLU A 1 120 ? -38.119 6.880 81.058 1.00 92.94 120 GLU A O 1
ATOM 877 N N . GLU A 1 121 ? -36.248 6.516 82.260 1.00 94.38 121 GLU A N 1
ATOM 878 C CA . GLU A 1 121 ? -36.903 6.563 83.568 1.00 94.38 121 GLU A CA 1
ATOM 879 C C . GLU A 1 121 ? -37.590 7.914 83.821 1.00 94.38 121 GLU A C 1
ATOM 881 O O . GLU A 1 121 ? -38.733 7.946 84.280 1.00 94.38 121 GLU A O 1
ATOM 886 N N . SER A 1 122 ? -36.965 9.015 83.387 1.00 95.56 122 SER A N 1
ATOM 887 C CA . SER A 1 122 ? -37.501 10.380 83.518 1.00 95.56 122 SER A CA 1
ATOM 888 C C . SER A 1 122 ? -38.710 10.699 82.618 1.00 95.56 122 SER A C 1
ATOM 890 O O . SER A 1 122 ? -39.401 11.700 82.832 1.00 95.56 122 SER A O 1
ATOM 892 N N . LEU A 1 123 ? -39.001 9.869 81.607 1.00 94.81 123 LEU A N 1
ATOM 893 C CA . LEU A 1 123 ? -40.095 10.101 80.660 1.00 94.81 123 LEU A CA 1
ATOM 894 C C . LEU A 1 123 ? -41.436 9.567 81.175 1.00 94.81 123 LEU A C 1
ATOM 896 O O . LEU A 1 123 ? -41.569 8.398 81.542 1.00 94.81 123 LEU A O 1
ATOM 900 N N . SER A 1 124 ? -42.486 10.387 81.061 1.00 97.19 124 SER A N 1
ATOM 901 C CA . SER A 1 124 ? -43.864 9.965 81.352 1.00 97.19 124 SER A CA 1
ATOM 902 C C . SER A 1 124 ? -44.349 8.863 80.395 1.00 97.19 124 SER A C 1
ATOM 904 O O . SER A 1 124 ? -43.966 8.820 79.221 1.00 97.19 124 SER A O 1
ATOM 906 N N . SER A 1 125 ? -45.289 8.016 80.838 1.00 95.25 125 SER A N 1
ATOM 907 C CA . SER A 1 125 ? -45.837 6.922 80.008 1.00 95.25 125 SER A CA 1
ATOM 908 C C . SER A 1 125 ? -46.428 7.407 78.672 1.00 95.25 125 SER A C 1
ATOM 910 O O . SER A 1 125 ? -46.319 6.733 77.643 1.00 95.25 125 SER A O 1
ATOM 912 N N . ARG A 1 126 ? -46.995 8.625 78.645 1.00 95.88 126 ARG A N 1
ATOM 913 C CA . ARG A 1 126 ? -47.536 9.254 77.431 1.00 95.88 126 ARG A CA 1
ATOM 914 C C . ARG A 1 126 ? -46.437 9.646 76.443 1.00 95.88 126 ARG A C 1
ATOM 916 O O . ARG A 1 126 ? -46.654 9.523 75.237 1.00 95.88 126 ARG A O 1
ATOM 923 N N . GLN A 1 127 ? -45.286 10.121 76.922 1.00 97.12 127 GLN A N 1
ATOM 924 C CA . GLN A 1 127 ? -44.127 10.414 76.073 1.00 97.12 127 GLN A CA 1
ATOM 925 C C . GLN A 1 127 ? -43.529 9.122 75.520 1.00 97.12 127 GLN A C 1
ATOM 927 O O . GLN A 1 127 ? -43.356 9.037 74.307 1.00 97.12 127 GLN A O 1
ATOM 932 N N . ARG A 1 128 ? -43.357 8.087 76.356 1.00 95.38 128 ARG A N 1
ATOM 933 C CA . ARG A 1 128 ? -42.878 6.765 75.911 1.00 95.38 128 ARG A CA 1
ATOM 934 C C . ARG A 1 128 ? -43.756 6.178 74.802 1.00 95.38 128 ARG A C 1
ATOM 936 O O . ARG A 1 128 ? -43.256 5.782 73.758 1.00 95.38 128 ARG A O 1
ATOM 943 N N . SER A 1 129 ? -45.084 6.219 74.955 1.00 95.50 129 SER A N 1
ATOM 944 C CA . SER A 1 129 ? -46.007 5.745 73.908 1.00 95.50 129 SER A CA 1
ATOM 945 C C . SER A 1 129 ? -45.918 6.558 72.607 1.00 95.50 129 SER A C 1
ATOM 947 O O . SER A 1 129 ? -46.057 6.002 71.515 1.00 95.50 129 SER A O 1
ATOM 949 N N . LYS A 1 130 ? -45.700 7.878 72.691 1.00 96.75 130 LYS A N 1
ATOM 950 C CA . LYS A 1 130 ? -45.502 8.722 71.502 1.00 96.75 130 LYS A CA 1
ATOM 951 C C . LYS A 1 130 ? -44.184 8.396 70.800 1.00 96.75 130 LYS A C 1
ATOM 953 O O . LYS A 1 130 ? -44.207 8.257 69.581 1.00 96.75 130 LYS A O 1
ATOM 958 N N . ILE A 1 131 ? -43.098 8.248 71.558 1.00 95.88 131 ILE A N 1
ATOM 959 C CA . ILE A 1 131 ? -41.771 7.875 71.055 1.00 95.88 131 ILE A CA 1
ATOM 960 C C . ILE A 1 131 ? -41.852 6.516 70.354 1.00 95.88 131 ILE A C 1
ATOM 962 O O . ILE A 1 131 ? -41.617 6.457 69.153 1.00 95.88 131 ILE A O 1
ATOM 966 N N . ALA A 1 132 ? -42.395 5.488 71.014 1.00 96.12 132 ALA A N 1
ATOM 967 C CA . ALA A 1 132 ? -42.563 4.158 70.423 1.00 96.12 132 ALA A CA 1
ATOM 968 C C . ALA A 1 132 ? -43.385 4.171 69.116 1.00 96.12 132 ALA A C 1
ATOM 970 O O . ALA A 1 132 ? -43.090 3.460 68.154 1.00 96.12 132 ALA A O 1
ATOM 971 N N . LYS A 1 133 ? -44.432 5.006 69.029 1.00 97.19 133 LYS A N 1
ATOM 972 C CA . LYS A 1 133 ? -45.214 5.167 67.788 1.00 97.19 133 LYS A CA 1
ATOM 973 C C . LYS A 1 133 ? -44.430 5.874 66.683 1.00 97.19 133 LYS A C 1
ATOM 975 O O . LYS A 1 133 ? -44.677 5.586 65.510 1.00 97.19 133 LYS A O 1
ATOM 980 N N . LEU A 1 134 ? -43.571 6.833 67.025 1.00 97.12 134 LEU A N 1
ATOM 981 C CA . LEU A 1 134 ? -42.708 7.521 66.066 1.00 97.12 134 LEU A CA 1
ATOM 982 C C . LEU A 1 134 ? -41.626 6.574 65.550 1.00 97.12 134 LEU A C 1
ATOM 984 O O . LEU A 1 134 ? -41.526 6.413 64.337 1.00 97.12 134 LEU A O 1
ATOM 988 N N . GLU A 1 135 ? -40.948 5.858 66.441 1.00 95.62 135 GLU A N 1
ATOM 989 C CA . GLU A 1 135 ? -39.949 4.840 66.105 1.00 95.62 135 GLU A CA 1
ATOM 990 C C . GLU A 1 135 ? -40.543 3.745 65.213 1.00 95.62 135 GLU A C 1
ATOM 992 O O . GLU A 1 135 ? -39.993 3.416 64.166 1.00 95.62 135 GLU A O 1
ATOM 997 N N . ALA A 1 136 ? -41.741 3.241 65.530 1.00 97.00 136 ALA A N 1
ATOM 998 C CA . ALA A 1 136 ? -42.415 2.257 64.683 1.00 97.00 136 ALA A CA 1
ATOM 999 C C . ALA A 1 136 ? -42.764 2.802 63.282 1.00 97.00 136 ALA A C 1
ATOM 1001 O O . ALA A 1 136 ? -42.769 2.056 62.296 1.00 97.00 136 ALA A O 1
ATOM 1002 N N . LYS A 1 137 ? -43.090 4.097 63.157 1.00 97.81 137 LYS A N 1
ATOM 1003 C CA . LYS A 1 137 ? -43.321 4.744 61.852 1.00 97.81 137 LYS A CA 1
ATOM 1004 C C . LYS A 1 137 ? -42.013 4.942 61.095 1.00 97.81 137 LYS A C 1
ATOM 1006 O O . LYS A 1 137 ? -41.995 4.747 59.880 1.00 97.81 137 LYS A O 1
ATOM 1011 N N . GLU A 1 138 ? -40.953 5.316 61.793 1.00 97.25 138 GLU A N 1
ATOM 1012 C CA . GLU A 1 138 ? -39.620 5.503 61.239 1.00 97.25 138 GLU A CA 1
ATOM 1013 C C . GLU A 1 138 ? -39.031 4.181 60.748 1.00 97.25 138 GLU A C 1
ATOM 1015 O O . GLU A 1 138 ? -38.676 4.092 59.578 1.00 97.25 138 GLU A O 1
ATOM 1020 N N . GLY A 1 139 ? -39.087 3.109 61.541 1.00 96.81 139 GLY A N 1
ATOM 1021 C CA . GLY A 1 139 ? -38.667 1.770 61.117 1.00 96.81 139 GLY A CA 1
ATOM 1022 C C . GLY A 1 139 ? -39.407 1.286 59.864 1.00 96.81 139 GLY A C 1
ATOM 1023 O O . GLY A 1 139 ? -38.803 0.733 58.943 1.00 96.81 139 GLY A O 1
ATOM 1024 N N . LYS A 1 140 ? -40.712 1.582 59.744 1.00 97.56 140 LYS A N 1
ATOM 1025 C CA . LYS A 1 140 ? -41.478 1.313 58.511 1.00 97.56 140 LYS A CA 1
ATOM 1026 C C . LYS A 1 140 ? -41.015 2.165 57.326 1.00 97.56 140 LYS A C 1
ATOM 1028 O O . LYS A 1 140 ? -41.040 1.674 56.198 1.00 97.56 140 LYS A O 1
ATOM 1033 N N . ARG A 1 141 ? -40.641 3.432 57.543 1.00 97.69 141 ARG A N 1
ATOM 1034 C CA . ARG A 1 141 ? -40.090 4.312 56.495 1.00 97.69 141 ARG A CA 1
ATOM 1035 C C . ARG A 1 141 ? -38.715 3.822 56.046 1.00 97.69 141 ARG A C 1
ATOM 1037 O O . ARG A 1 141 ? -38.536 3.630 54.849 1.00 97.69 141 ARG A O 1
ATOM 1044 N N . LEU A 1 142 ? -37.815 3.522 56.979 1.00 96.50 142 LEU A N 1
ATOM 1045 C CA . LEU A 1 142 ? -36.486 2.972 56.708 1.00 96.50 142 LEU A CA 1
ATOM 1046 C C . LEU A 1 142 ? -36.572 1.648 55.943 1.00 96.50 142 LEU A C 1
ATOM 1048 O O . LEU A 1 142 ? -35.950 1.503 54.899 1.00 96.50 142 LEU A O 1
ATOM 1052 N N . SER A 1 143 ? -37.438 0.721 56.363 1.00 97.19 143 SER A N 1
ATOM 1053 C CA . SER A 1 143 ? -37.640 -0.541 55.636 1.00 97.19 143 SER A CA 1
ATOM 1054 C C . SER A 1 143 ? -38.120 -0.328 54.192 1.00 97.19 143 SER A C 1
ATOM 1056 O O . SER A 1 143 ? -37.727 -1.068 53.290 1.00 97.19 143 SER A O 1
ATOM 1058 N N . LYS A 1 144 ? -38.960 0.688 53.941 1.00 98.06 144 LYS A N 1
ATOM 1059 C CA . LYS A 1 144 ? -39.374 1.052 52.575 1.00 98.06 144 LYS A CA 1
ATOM 1060 C C . LYS A 1 144 ? -38.224 1.652 51.769 1.00 98.06 144 LYS A C 1
ATOM 1062 O O . LYS A 1 144 ? -38.107 1.316 50.596 1.00 98.06 144 LYS A O 1
ATOM 1067 N N . ILE A 1 145 ? -37.404 2.505 52.384 1.00 97.19 145 ILE A N 1
ATOM 1068 C CA . ILE A 1 145 ? -36.222 3.104 51.751 1.00 97.19 145 ILE A CA 1
ATOM 1069 C C . ILE A 1 145 ? -35.248 1.999 51.338 1.00 97.19 145 ILE A C 1
ATOM 1071 O O . ILE A 1 145 ? -35.002 1.860 50.147 1.00 97.19 14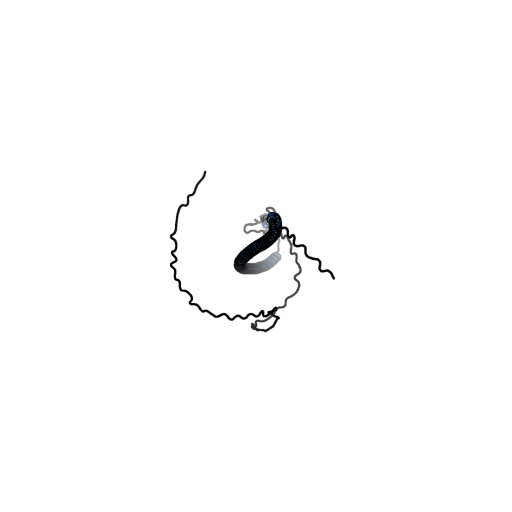5 ILE A O 1
ATOM 1075 N N . ILE A 1 146 ? -34.858 1.116 52.262 1.00 96.56 146 ILE A N 1
ATOM 1076 C CA . ILE A 1 146 ? -33.939 -0.005 51.996 1.00 96.56 146 ILE A CA 1
ATOM 1077 C C . ILE A 1 146 ? -34.456 -0.898 50.856 1.00 96.56 146 ILE A C 1
ATOM 1079 O O . ILE A 1 146 ? -33.715 -1.283 49.955 1.00 96.56 146 ILE A O 1
ATOM 1083 N N . LYS A 1 147 ? -35.760 -1.215 50.838 1.00 97.88 147 LYS A N 1
ATOM 1084 C CA . LYS A 1 147 ? -36.360 -2.009 49.749 1.00 97.88 147 LYS A CA 1
ATOM 1085 C C . LYS A 1 147 ? -36.338 -1.283 48.406 1.00 97.88 147 LYS A C 1
ATOM 1087 O O . LYS A 1 147 ? -36.193 -1.933 47.372 1.00 97.88 147 LYS A O 1
ATOM 1092 N N . ASN A 1 148 ? -36.552 0.029 48.402 1.00 97.19 148 ASN A N 1
ATOM 1093 C CA . ASN A 1 148 ? -36.507 0.827 47.183 1.00 97.19 148 ASN A CA 1
ATOM 1094 C C . ASN A 1 148 ? -35.071 0.959 46.673 1.00 97.19 148 ASN A C 1
ATOM 1096 O O . ASN A 1 148 ? -34.860 0.759 45.481 1.00 97.19 148 ASN A O 1
ATOM 1100 N N . GLU A 1 149 ? -34.109 1.196 47.564 1.00 94.94 149 GLU A N 1
ATOM 1101 C CA . GLU A 1 149 ? -32.677 1.249 47.259 1.00 94.94 149 GLU A CA 1
ATOM 1102 C C . GLU A 1 149 ? -32.191 -0.068 46.656 1.00 94.94 149 GLU A C 1
ATOM 1104 O O . GLU A 1 149 ? -31.649 -0.067 45.553 1.00 94.94 149 GLU A O 1
ATOM 1109 N N . GLY A 1 150 ? -32.520 -1.208 47.274 1.00 96.69 150 GLY A N 1
ATOM 1110 C CA . GLY A 1 150 ? -32.172 -2.519 46.717 1.00 96.69 150 GLY A CA 1
ATOM 1111 C C . GLY A 1 150 ? -32.802 -2.781 45.340 1.00 96.69 150 GLY A C 1
ATOM 1112 O O . GLY A 1 150 ? -32.205 -3.435 44.485 1.00 96.69 150 GLY A O 1
ATOM 1113 N N . ARG A 1 151 ? -33.998 -2.236 45.062 1.00 98.19 151 ARG A N 1
ATOM 1114 C CA . ARG A 1 151 ? -34.613 -2.313 43.722 1.00 98.19 151 ARG A CA 1
ATOM 1115 C C . ARG A 1 151 ? -33.916 -1.405 42.712 1.00 98.19 151 ARG A C 1
ATOM 1117 O O . ARG A 1 151 ? -33.784 -1.803 41.556 1.00 98.19 151 ARG A O 1
ATOM 1124 N N . THR A 1 152 ? -33.523 -0.195 43.104 1.00 97.25 152 THR A N 1
ATOM 1125 C CA . THR A 1 152 ? -32.800 0.731 42.221 1.00 97.25 152 THR A CA 1
ATOM 1126 C C . THR A 1 152 ? -31.394 0.236 41.924 1.00 97.25 152 THR A C 1
ATOM 1128 O O . THR A 1 152 ? -30.978 0.292 40.773 1.00 97.25 152 THR A O 1
ATOM 1131 N N . GLU A 1 153 ? -30.709 -0.323 42.919 1.00 95.38 153 GLU A N 1
ATOM 1132 C CA . GLU A 1 153 ? -29.384 -0.921 42.772 1.00 95.38 153 GLU A CA 1
ATOM 1133 C C . GLU A 1 153 ? -29.432 -2.127 41.837 1.00 95.38 153 GLU A C 1
ATOM 1135 O O . GLU A 1 153 ? -28.678 -2.176 40.870 1.00 95.38 153 GLU A O 1
ATOM 1140 N N . LYS A 1 154 ? -30.392 -3.044 42.035 1.00 97.75 154 LYS A N 1
ATOM 1141 C CA . LYS A 1 154 ? -30.581 -4.176 41.119 1.00 97.75 154 LYS A CA 1
ATOM 1142 C C . LYS A 1 154 ? -30.786 -3.712 39.674 1.00 97.75 154 LYS A C 1
ATOM 1144 O O . LYS A 1 154 ? -30.158 -4.246 38.770 1.00 97.75 154 LYS A O 1
ATOM 1149 N N . ARG A 1 155 ? -31.629 -2.697 39.449 1.00 97.81 155 ARG A N 1
ATOM 1150 C CA . ARG A 1 155 ? -31.847 -2.136 38.103 1.00 97.81 155 ARG A CA 1
ATOM 1151 C C . ARG A 1 155 ? -30.580 -1.511 37.526 1.00 97.81 155 ARG A C 1
ATOM 1153 O O . ARG A 1 155 ? -30.325 -1.678 36.341 1.00 97.81 155 ARG A O 1
ATOM 1160 N N . ALA A 1 156 ? -29.805 -0.794 38.338 1.00 96.81 156 ALA A N 1
ATOM 1161 C CA . ALA A 1 156 ? -28.537 -0.219 37.904 1.00 96.81 156 ALA A CA 1
ATOM 1162 C C . ALA A 1 156 ? -27.531 -1.314 37.509 1.00 96.81 156 ALA A C 1
ATOM 1164 O O . ALA A 1 156 ? -26.876 -1.194 36.476 1.00 96.81 156 ALA A O 1
ATOM 1165 N N . LEU A 1 157 ? -27.471 -2.408 38.277 1.00 97.00 157 LEU A N 1
ATOM 1166 C CA . LEU A 1 157 ? -26.645 -3.572 37.961 1.00 97.00 157 LEU A CA 1
ATOM 1167 C C . LEU A 1 157 ? -27.095 -4.253 36.661 1.00 97.00 157 LEU A C 1
ATOM 1169 O O . LEU A 1 157 ? -26.263 -4.532 35.803 1.00 97.00 157 LEU A O 1
ATOM 1173 N N . ASP A 1 158 ? -28.402 -4.460 36.480 1.00 97.25 158 ASP A N 1
ATOM 1174 C CA . ASP A 1 158 ? -28.960 -5.045 35.255 1.00 97.25 158 ASP A CA 1
ATOM 1175 C C . ASP A 1 158 ? -28.626 -4.183 34.018 1.00 97.25 158 ASP A C 1
ATOM 1177 O O . ASP A 1 158 ? -28.265 -4.714 32.968 1.00 97.25 158 ASP A O 1
ATOM 1181 N N . VAL A 1 159 ? -28.697 -2.849 34.129 1.00 97.88 159 VAL A N 1
ATOM 1182 C CA . VAL A 1 159 ? -28.293 -1.927 33.049 1.00 97.88 159 VAL A CA 1
ATOM 1183 C C . VAL A 1 159 ? -26.805 -2.076 32.731 1.00 97.88 159 VAL A C 1
ATOM 1185 O O . VAL A 1 159 ? -26.463 -2.279 31.568 1.00 97.88 159 VAL A O 1
ATOM 1188 N N . ALA A 1 160 ? -25.933 -2.068 33.742 1.00 96.94 160 ALA A N 1
ATOM 1189 C CA . ALA A 1 160 ? -24.491 -2.216 33.544 1.00 96.94 160 ALA A CA 1
ATOM 1190 C C . ALA A 1 160 ? -24.114 -3.562 32.891 1.00 96.94 160 ALA A C 1
ATOM 1192 O O . ALA A 1 160 ? -23.243 -3.608 32.021 1.00 96.94 160 ALA A O 1
ATOM 1193 N N . ILE A 1 161 ? -24.791 -4.658 33.261 1.00 97.50 161 ILE A N 1
ATOM 1194 C CA . ILE A 1 161 ? -24.593 -5.981 32.644 1.00 97.50 161 ILE A CA 1
ATOM 1195 C C . ILE A 1 161 ? -24.976 -5.951 31.159 1.00 97.50 161 ILE A C 1
ATOM 1197 O O . ILE A 1 161 ? -24.235 -6.462 30.318 1.00 97.50 161 ILE A O 1
ATOM 1201 N N . ASN A 1 162 ? -26.112 -5.337 30.823 1.00 98.12 162 ASN A N 1
ATOM 1202 C CA . ASN A 1 162 ? -26.572 -5.241 29.438 1.00 98.12 162 ASN A CA 1
ATOM 1203 C C . ASN A 1 162 ? -25.660 -4.348 28.585 1.00 98.12 162 ASN A C 1
ATOM 1205 O O . ASN A 1 162 ? -25.358 -4.692 27.443 1.00 98.12 162 ASN A O 1
ATOM 1209 N N . GLU A 1 163 ? -25.184 -3.230 29.137 1.00 98.06 163 GLU A N 1
ATOM 1210 C CA . GLU A 1 163 ? -24.211 -2.358 28.471 1.00 98.06 163 GLU A CA 1
ATOM 1211 C C . GLU A 1 163 ? -22.896 -3.097 28.194 1.00 98.06 163 GLU A C 1
ATOM 1213 O O . GLU A 1 163 ? -22.385 -3.046 27.073 1.00 98.06 163 GLU A O 1
ATOM 1218 N N . LEU A 1 164 ? -22.383 -3.852 29.172 1.00 97.38 164 LEU A N 1
ATOM 1219 C CA . LEU A 1 164 ? -21.183 -4.669 28.997 1.00 97.38 164 LEU A CA 1
ATOM 1220 C C . LEU A 1 164 ? -21.369 -5.725 27.899 1.00 97.38 164 LEU A C 1
ATOM 1222 O O . LEU A 1 164 ? -20.497 -5.877 27.043 1.00 97.38 164 LEU A O 1
ATOM 1226 N N . ALA A 1 165 ? -22.508 -6.421 27.885 1.00 98.06 165 ALA A N 1
ATOM 1227 C CA . ALA A 1 165 ? -22.824 -7.392 26.840 1.00 98.06 165 ALA A CA 1
ATOM 1228 C C . ALA A 1 165 ? -22.884 -6.735 25.447 1.00 98.06 165 ALA A C 1
ATOM 1230 O O . ALA A 1 165 ? -22.356 -7.285 2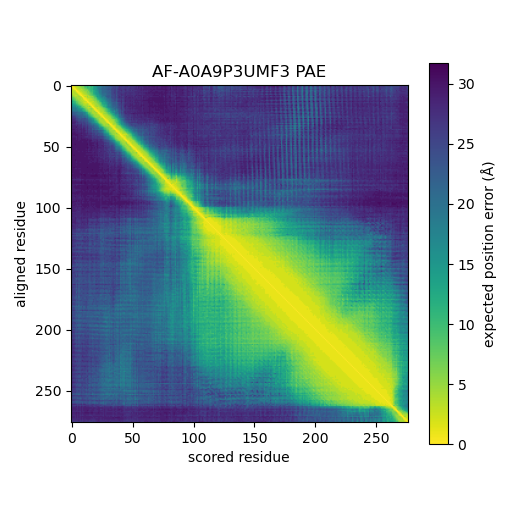4.478 1.00 98.06 165 ALA A O 1
ATOM 1231 N N . GLY A 1 166 ? -23.465 -5.534 25.347 1.00 97.44 166 GLY A N 1
ATOM 1232 C CA . GLY A 1 166 ? -23.492 -4.752 24.109 1.00 97.44 166 GLY A CA 1
ATOM 1233 C C . GLY A 1 166 ? -22.093 -4.370 23.617 1.00 97.44 166 GLY A C 1
ATOM 1234 O O . GLY A 1 166 ? -21.778 -4.551 22.438 1.00 97.44 166 GLY A O 1
ATOM 1235 N N . LEU A 1 167 ? -21.218 -3.911 24.518 1.00 97.94 167 LEU A N 1
ATOM 1236 C CA . LEU A 1 167 ? -19.825 -3.587 24.192 1.00 97.94 167 LEU A CA 1
ATOM 1237 C C . LEU A 1 167 ? -19.039 -4.818 23.721 1.00 97.94 167 LEU A C 1
ATOM 1239 O O . LEU A 1 167 ? -18.283 -4.728 22.754 1.00 97.94 167 LEU A O 1
ATOM 1243 N N . GLN A 1 168 ? -19.251 -5.977 24.345 1.00 98.31 168 GLN A N 1
ATOM 1244 C CA . GLN A 1 168 ? -18.609 -7.231 23.940 1.00 98.31 168 GLN A CA 1
ATOM 1245 C C . GLN A 1 168 ? -19.047 -7.682 22.539 1.00 98.31 168 GLN A C 1
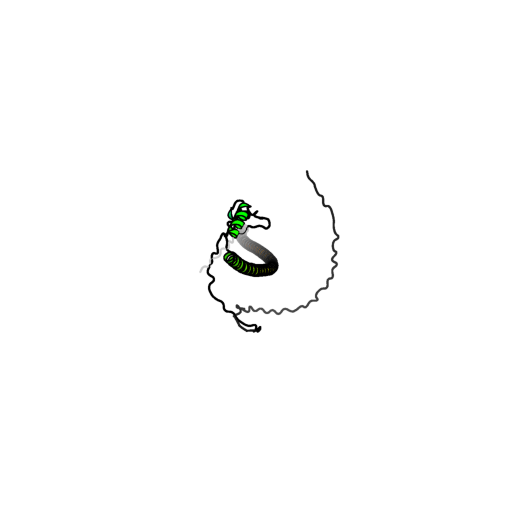ATOM 1247 O O . GLN A 1 168 ? -18.209 -8.077 21.725 1.00 98.31 168 GLN A O 1
ATOM 1252 N N . GLN A 1 169 ? -20.341 -7.581 22.215 1.00 98.50 169 GLN A N 1
ATOM 1253 C CA . GLN A 1 169 ? -20.841 -7.877 20.867 1.00 98.50 169 GLN A CA 1
ATOM 1254 C C . GLN A 1 169 ? -20.256 -6.918 19.823 1.00 98.50 169 GLN A C 1
ATOM 1256 O O . GLN A 1 169 ? -19.815 -7.352 18.754 1.00 98.50 169 GLN A O 1
ATOM 1261 N N . MET A 1 170 ? -20.197 -5.623 20.146 1.00 97.94 170 MET A N 1
ATOM 1262 C CA . MET A 1 170 ? -19.586 -4.617 19.281 1.00 97.94 170 MET A CA 1
ATOM 1263 C C . MET A 1 170 ? -18.104 -4.925 19.038 1.00 97.94 170 MET A C 1
ATOM 1265 O O . MET A 1 170 ? -17.676 -4.954 17.885 1.00 97.94 170 MET A O 1
ATOM 1269 N N . GLN A 1 171 ? -17.337 -5.244 20.083 1.00 98.44 171 GLN A N 1
ATOM 1270 C CA . GLN A 1 171 ? -15.929 -5.624 19.966 1.00 98.44 171 GLN A CA 1
ATOM 1271 C C . GLN A 1 171 ? -15.740 -6.840 19.051 1.00 98.44 171 GLN A C 1
ATOM 1273 O O . GLN A 1 171 ? -14.907 -6.798 18.148 1.00 98.44 171 GLN A O 1
ATOM 1278 N N . ALA A 1 172 ? -16.536 -7.898 19.229 1.00 98.44 172 ALA A N 1
ATOM 1279 C CA . ALA A 1 172 ? -16.465 -9.081 18.374 1.00 98.44 172 ALA A CA 1
ATOM 1280 C C . ALA A 1 172 ? -16.726 -8.742 16.893 1.00 98.44 172 ALA A C 1
ATOM 1282 O O . ALA A 1 172 ? -16.034 -9.246 16.005 1.00 98.44 172 ALA A O 1
ATOM 1283 N N . SER A 1 173 ? -17.686 -7.850 16.617 1.00 98.00 173 SER A N 1
ATOM 1284 C CA . SER A 1 173 ? -17.968 -7.386 15.253 1.00 98.00 173 SER A CA 1
ATOM 1285 C C . SER A 1 173 ? -16.817 -6.567 14.654 1.00 98.00 173 SER A C 1
ATOM 1287 O O . SER A 1 173 ? -16.460 -6.775 13.495 1.00 98.00 173 SER A O 1
ATOM 1289 N N . LEU A 1 174 ? -16.185 -5.694 15.448 1.00 97.69 174 LEU A N 1
ATOM 1290 C CA . LEU A 1 174 ? -15.047 -4.883 15.016 1.00 97.69 174 LEU A CA 1
ATOM 1291 C C . LEU A 1 174 ? -13.827 -5.751 14.702 1.00 97.69 174 LEU A C 1
ATOM 1293 O O . LEU A 1 174 ? -13.228 -5.574 13.647 1.00 97.69 174 LEU A O 1
ATOM 1297 N N . VAL A 1 175 ? -13.521 -6.738 15.549 1.00 98.62 175 VAL A N 1
ATOM 1298 C CA . VAL A 1 175 ? -12.424 -7.695 15.319 1.00 98.62 175 VAL A CA 1
ATOM 1299 C C . VAL A 1 175 ? -12.639 -8.479 14.021 1.00 98.62 175 VAL A C 1
ATOM 1301 O O . VAL A 1 175 ? -11.702 -8.687 13.250 1.00 98.62 175 VAL A O 1
ATOM 1304 N N . LYS A 1 176 ? -13.880 -8.891 13.733 1.00 98.69 176 LYS A N 1
ATOM 1305 C CA . LYS A 1 176 ? -14.203 -9.566 12.470 1.00 98.69 176 LYS A CA 1
ATOM 1306 C C . LYS A 1 176 ? -13.993 -8.645 11.263 1.00 98.69 176 LYS A C 1
ATOM 1308 O O . LYS A 1 176 ? -13.340 -9.047 10.302 1.00 98.69 176 LYS A O 1
ATOM 1313 N N . ASN A 1 177 ? -14.512 -7.419 11.326 1.00 98.12 177 ASN A N 1
ATOM 1314 C CA . ASN A 1 177 ? -14.363 -6.435 10.252 1.00 98.12 177 ASN A CA 1
ATOM 1315 C C . ASN A 1 177 ? -12.888 -6.097 9.996 1.00 98.12 177 ASN A C 1
ATOM 1317 O O . ASN A 1 177 ? -12.464 -5.998 8.846 1.00 98.12 177 ASN A O 1
ATOM 1321 N N . GLU A 1 178 ? -12.097 -5.965 11.060 1.00 98.25 178 GLU A N 1
ATOM 1322 C CA . GLU A 1 178 ? -10.655 -5.750 10.989 1.00 98.25 178 GLU A CA 1
ATOM 1323 C C . GLU A 1 178 ? -9.949 -6.921 10.287 1.00 98.25 178 GLU A C 1
ATOM 1325 O O . GLU A 1 178 ? -9.172 -6.707 9.354 1.00 98.25 178 GLU A O 1
ATOM 1330 N N . ALA A 1 179 ? -10.265 -8.165 10.658 1.00 98.31 179 ALA A N 1
ATOM 1331 C CA . ALA A 1 179 ? -9.697 -9.347 10.011 1.00 98.31 179 ALA A CA 1
ATOM 1332 C C . ALA A 1 179 ? -10.016 -9.404 8.504 1.00 98.31 179 ALA A C 1
ATOM 1334 O O . ALA A 1 179 ? -9.151 -9.755 7.696 1.00 98.31 179 ALA A O 1
ATOM 1335 N N . ASP A 1 180 ? -11.236 -9.041 8.107 1.00 98.44 180 ASP A N 1
ATOM 1336 C CA . ASP A 1 180 ? -11.635 -9.008 6.698 1.00 98.44 180 ASP A CA 1
ATOM 1337 C C . ASP A 1 180 ? -10.946 -7.865 5.929 1.00 98.44 180 ASP A C 1
ATOM 1339 O O . ASP A 1 180 ? -10.491 -8.067 4.796 1.00 98.44 180 ASP A O 1
ATOM 1343 N N . ALA A 1 181 ? -10.757 -6.702 6.562 1.00 98.06 181 ALA A N 1
ATOM 1344 C CA . ALA A 1 181 ? -9.985 -5.596 5.999 1.00 98.06 181 ALA A CA 1
ATOM 1345 C C . ALA A 1 181 ? -8.511 -5.977 5.771 1.00 98.06 181 ALA A C 1
ATOM 1347 O O . ALA A 1 181 ? -7.973 -5.719 4.691 1.00 98.06 181 ALA A O 1
ATOM 1348 N N . TYR A 1 182 ? -7.866 -6.659 6.727 1.00 98.56 182 TYR A N 1
ATOM 1349 C CA . TYR A 1 182 ? -6.492 -7.150 6.559 1.00 98.56 182 TYR A CA 1
ATOM 1350 C C . TYR A 1 182 ? -6.363 -8.156 5.414 1.00 98.56 182 TYR A C 1
ATOM 1352 O O . TYR A 1 182 ? -5.424 -8.062 4.621 1.00 98.56 182 TYR A O 1
ATOM 1360 N N . LYS A 1 183 ? -7.314 -9.089 5.279 1.00 98.50 183 LYS A N 1
ATOM 1361 C CA . LYS A 1 183 ? -7.332 -10.040 4.155 1.00 98.50 183 LYS A CA 1
ATOM 1362 C C . LYS A 1 183 ? -7.454 -9.322 2.815 1.00 98.50 183 LYS A C 1
ATOM 1364 O O . LYS A 1 183 ? -6.726 -9.655 1.884 1.00 98.50 183 LYS A O 1
ATOM 1369 N N . SER A 1 184 ? -8.360 -8.349 2.712 1.00 98.12 184 SER A N 1
ATOM 1370 C CA . SER A 1 184 ? -8.536 -7.547 1.495 1.00 98.12 184 SER A CA 1
ATOM 1371 C C . SER A 1 184 ? -7.257 -6.781 1.143 1.00 98.12 184 SER A C 1
ATOM 1373 O O . SER A 1 184 ? -6.745 -6.900 0.031 1.00 98.12 184 SER A O 1
ATOM 1375 N N . ARG A 1 185 ? -6.665 -6.091 2.126 1.00 98.56 185 ARG A N 1
ATOM 1376 C CA . ARG A 1 185 ? -5.400 -5.365 1.961 1.00 98.56 185 ARG A CA 1
ATOM 1377 C C . ARG A 1 185 ? -4.268 -6.277 1.494 1.00 98.56 185 ARG A C 1
ATOM 1379 O O . ARG A 1 185 ? -3.532 -5.905 0.588 1.00 98.56 185 ARG A O 1
ATOM 1386 N N . SER A 1 186 ? -4.130 -7.459 2.094 1.00 98.38 186 SER A N 1
ATOM 1387 C CA . SER A 1 186 ? -3.090 -8.419 1.718 1.00 98.38 186 SER A CA 1
ATOM 1388 C C . SER A 1 186 ? -3.227 -8.859 0.256 1.00 98.38 186 SER A C 1
ATOM 1390 O O . SER A 1 186 ? -2.229 -8.881 -0.458 1.00 98.38 186 SER A O 1
ATOM 1392 N N . LYS A 1 187 ? -4.452 -9.110 -0.229 1.00 98.62 187 LYS A N 1
ATOM 1393 C CA . LYS A 1 187 ? -4.697 -9.433 -1.645 1.00 98.62 187 LYS A CA 1
ATOM 1394 C C . LYS A 1 187 ? -4.255 -8.301 -2.568 1.00 98.62 187 LYS A C 1
ATOM 1396 O O . LYS A 1 187 ? -3.421 -8.535 -3.440 1.00 98.62 187 LYS A O 1
ATOM 1401 N N . VAL A 1 188 ? -4.728 -7.079 -2.313 1.00 98.12 188 VAL A N 1
ATOM 1402 C CA . VAL A 1 188 ? -4.363 -5.894 -3.108 1.00 98.12 188 VAL A CA 1
ATOM 1403 C C . VAL A 1 188 ? -2.850 -5.673 -3.104 1.00 98.12 188 VAL A C 1
ATOM 1405 O O . VAL A 1 188 ? -2.269 -5.369 -4.138 1.00 98.12 188 VAL A O 1
ATOM 1408 N N . GLN A 1 189 ? -2.179 -5.892 -1.971 1.00 98.56 189 GLN A N 1
ATOM 1409 C CA . GLN A 1 189 ? -0.724 -5.780 -1.886 1.00 98.56 189 GLN A CA 1
ATOM 1410 C C . GLN A 1 189 ? -0.006 -6.822 -2.756 1.00 98.56 189 GLN A C 1
ATOM 1412 O O . GLN A 1 189 ? 0.959 -6.484 -3.436 1.00 98.56 189 GLN A O 1
ATOM 1417 N N . THR A 1 190 ? -0.471 -8.075 -2.775 1.00 98.56 190 THR A N 1
ATOM 1418 C CA . THR A 1 190 ? 0.115 -9.100 -3.658 1.00 98.56 190 THR A CA 1
ATOM 1419 C C . THR A 1 190 ? -0.153 -8.832 -5.137 1.00 98.56 190 THR A C 1
ATOM 1421 O O . THR A 1 190 ? 0.675 -9.169 -5.978 1.00 98.56 190 THR A O 1
ATOM 1424 N N . GLU A 1 191 ? -1.297 -8.235 -5.475 1.00 98.31 191 GLU A N 1
ATOM 1425 C CA . GLU A 1 191 ? -1.615 -7.817 -6.843 1.00 98.31 191 GLU A CA 1
ATOM 1426 C C . GLU A 1 191 ? -0.721 -6.655 -7.277 1.00 98.31 191 GLU A C 1
ATOM 1428 O O . GLU A 1 191 ? -0.102 -6.737 -8.334 1.00 98.31 191 GLU A O 1
ATOM 1433 N N . LEU A 1 192 ? -0.557 -5.641 -6.421 1.00 98.25 192 LEU A N 1
ATOM 1434 C CA . LEU A 1 192 ? 0.356 -4.523 -6.651 1.00 98.25 192 LEU A CA 1
ATOM 1435 C C . LEU A 1 192 ? 1.778 -5.017 -6.947 1.00 98.25 192 LEU A C 1
ATOM 1437 O O . LEU A 1 192 ? 2.352 -4.641 -7.960 1.00 98.25 192 LEU A O 1
ATOM 1441 N N . GLN A 1 193 ? 2.309 -5.927 -6.126 1.00 98.62 193 GLN A N 1
ATOM 1442 C CA . GLN A 1 193 ? 3.647 -6.497 -6.324 1.00 98.62 193 GLN A CA 1
ATOM 1443 C C . GLN A 1 193 ? 3.795 -7.231 -7.667 1.00 98.62 193 GLN A C 1
ATOM 1445 O O . GLN A 1 193 ? 4.859 -7.192 -8.285 1.00 98.62 193 GLN A O 1
ATOM 1450 N N . LYS A 1 194 ? 2.737 -7.900 -8.146 1.00 98.69 194 LYS A N 1
ATOM 1451 C CA . LYS A 1 194 ? 2.747 -8.562 -9.461 1.00 98.69 194 LYS A CA 1
ATOM 1452 C C . LYS A 1 194 ? 2.773 -7.551 -10.602 1.00 98.69 194 LYS A C 1
ATOM 1454 O O . LYS A 1 194 ? 3.498 -7.763 -11.572 1.00 98.69 194 LYS A O 1
ATOM 1459 N N . GLU A 1 195 ? 1.990 -6.480 -10.508 1.00 98.38 195 GLU A N 1
ATOM 1460 C CA . GLU A 1 195 ? 1.991 -5.430 -11.531 1.00 98.38 195 GLU A CA 1
ATOM 1461 C C . GLU A 1 195 ? 3.302 -4.632 -11.525 1.00 98.38 195 GLU A C 1
ATOM 1463 O O . GLU A 1 195 ? 3.840 -4.334 -12.590 1.00 98.38 195 GLU A O 1
ATOM 1468 N N . GLU A 1 196 ? 3.882 -4.372 -10.350 1.00 98.44 196 GLU A N 1
ATOM 1469 C CA . GLU A 1 196 ? 5.216 -3.774 -10.219 1.00 98.44 196 GLU A CA 1
ATOM 1470 C C . GLU A 1 196 ? 6.285 -4.631 -10.910 1.00 98.44 196 GLU A C 1
ATOM 1472 O O . GLU A 1 196 ? 7.083 -4.106 -11.688 1.00 98.44 196 GLU A O 1
ATOM 1477 N N . ALA A 1 197 ? 6.267 -5.953 -10.709 1.00 98.50 197 ALA A N 1
ATOM 1478 C CA . ALA A 1 197 ? 7.182 -6.863 -11.399 1.00 98.50 197 ALA A CA 1
ATOM 1479 C C . ALA A 1 197 ? 7.019 -6.800 -12.931 1.00 98.50 197 ALA A C 1
ATOM 1481 O O . ALA A 1 197 ? 8.006 -6.688 -13.656 1.00 98.50 197 ALA A O 1
ATOM 1482 N N . ARG A 1 198 ? 5.777 -6.783 -13.437 1.00 98.31 198 ARG A N 1
ATOM 1483 C CA . ARG A 1 198 ? 5.504 -6.655 -14.882 1.00 98.31 198 ARG A CA 1
ATOM 1484 C C . ARG A 1 198 ? 5.992 -5.330 -15.461 1.00 98.31 198 ARG A C 1
ATOM 1486 O O . ARG A 1 198 ? 6.480 -5.306 -16.590 1.00 98.31 198 ARG A O 1
ATOM 1493 N N . LEU A 1 199 ? 5.861 -4.235 -14.711 1.00 98.56 199 LEU A N 1
ATOM 1494 C CA . LEU A 1 199 ? 6.362 -2.924 -15.118 1.00 98.56 199 LEU A CA 1
ATOM 1495 C C . LEU A 1 199 ? 7.887 -2.943 -15.246 1.00 98.56 199 LEU A C 1
ATOM 1497 O O . LEU A 1 199 ? 8.418 -2.449 -16.242 1.00 98.56 199 LEU A O 1
ATOM 1501 N N . LEU A 1 200 ? 8.588 -3.533 -14.275 1.00 98.44 200 LEU A N 1
ATOM 1502 C CA . LEU A 1 200 ? 10.046 -3.662 -14.317 1.00 98.44 200 LEU A CA 1
ATOM 1503 C C . LEU A 1 200 ? 10.506 -4.508 -15.513 1.00 98.44 200 LEU A C 1
ATOM 1505 O O . LEU A 1 200 ? 11.419 -4.094 -16.228 1.00 98.44 200 LEU A O 1
ATOM 1509 N N . ASP A 1 201 ? 9.825 -5.618 -15.804 1.00 98.44 201 ASP A N 1
ATOM 1510 C CA . ASP A 1 201 ? 10.110 -6.442 -16.985 1.00 98.44 201 ASP A CA 1
ATOM 1511 C C . ASP A 1 201 ? 9.887 -5.677 -18.299 1.00 98.44 201 ASP A C 1
ATOM 1513 O O . ASP A 1 201 ? 10.690 -5.765 -19.232 1.00 98.44 201 ASP A O 1
ATOM 1517 N N . ALA A 1 202 ? 8.790 -4.918 -18.398 1.00 98.19 202 ALA A N 1
ATOM 1518 C CA . ALA A 1 202 ? 8.496 -4.097 -19.571 1.00 98.19 202 ALA A CA 1
ATOM 1519 C C . ALA A 1 202 ? 9.551 -2.999 -19.769 1.00 98.19 202 ALA A C 1
ATOM 1521 O O . ALA A 1 202 ? 10.000 -2.766 -20.894 1.00 98.19 202 ALA A O 1
ATOM 1522 N N . ARG A 1 203 ? 9.996 -2.372 -18.676 1.00 98.50 203 ARG A N 1
ATOM 1523 C CA . ARG A 1 203 ? 11.068 -1.375 -18.694 1.00 98.50 203 ARG A CA 1
ATOM 1524 C C . ARG A 1 203 ? 12.393 -1.979 -19.154 1.00 98.50 203 ARG A C 1
ATOM 1526 O O . ARG A 1 203 ? 13.027 -1.411 -20.037 1.00 98.50 203 ARG A O 1
ATOM 1533 N N . ALA A 1 204 ? 12.766 -3.150 -18.638 1.00 98.62 204 ALA A N 1
ATOM 1534 C CA . ALA A 1 204 ? 13.977 -3.849 -19.062 1.00 98.62 204 ALA A CA 1
ATOM 1535 C C . ALA A 1 204 ? 13.951 -4.183 -20.566 1.00 98.62 204 ALA A C 1
ATOM 1537 O O . ALA A 1 204 ? 14.941 -3.987 -21.269 1.00 98.62 204 ALA A O 1
ATOM 1538 N N . LYS A 1 205 ? 12.800 -4.625 -21.095 1.00 98.50 205 LYS A N 1
ATOM 1539 C CA . LYS A 1 205 ? 12.622 -4.877 -22.538 1.00 98.50 205 LYS A CA 1
ATOM 1540 C C . LYS A 1 205 ? 12.750 -3.605 -23.374 1.00 98.50 205 LYS A C 1
ATOM 1542 O O . LYS A 1 205 ? 13.366 -3.645 -24.435 1.00 98.50 205 LYS A O 1
ATOM 1547 N N . HIS A 1 206 ? 12.182 -2.495 -22.909 1.00 98.56 206 HIS A N 1
ATOM 1548 C CA . HIS A 1 206 ? 12.307 -1.203 -23.581 1.00 98.56 206 HIS A CA 1
ATOM 1549 C C . HIS A 1 206 ? 13.766 -0.729 -23.621 1.00 98.56 206 HIS A C 1
ATOM 1551 O O . HIS A 1 206 ? 14.260 -0.365 -24.684 1.00 98.56 206 HIS A O 1
ATOM 1557 N N . GLU A 1 207 ? 14.473 -0.784 -22.489 1.00 98.62 207 GLU A N 1
ATOM 1558 C CA . GLU A 1 207 ? 15.892 -0.416 -22.402 1.00 98.62 207 GLU A CA 1
ATOM 1559 C C . GLU A 1 207 ? 16.761 -1.298 -23.321 1.00 98.62 207 GLU A C 1
ATOM 1561 O O . GLU A 1 207 ? 17.615 -0.785 -24.044 1.00 98.62 207 GLU A O 1
ATOM 1566 N N . ALA A 1 208 ? 16.485 -2.606 -23.391 1.00 98.56 208 ALA A N 1
ATOM 1567 C CA . ALA A 1 208 ? 17.164 -3.514 -24.317 1.00 98.56 208 ALA A CA 1
ATOM 1568 C C . ALA A 1 208 ? 16.882 -3.185 -25.796 1.00 98.56 208 ALA A C 1
ATOM 1570 O O . ALA A 1 208 ? 17.803 -3.178 -26.614 1.00 98.56 208 ALA A O 1
ATOM 1571 N N . ALA A 1 209 ? 15.628 -2.886 -26.151 1.00 98.19 209 ALA A N 1
ATOM 1572 C CA . ALA A 1 209 ? 15.258 -2.494 -27.511 1.00 98.19 209 ALA A CA 1
ATOM 1573 C C . ALA A 1 209 ? 15.916 -1.167 -27.923 1.00 98.19 209 ALA A C 1
ATOM 1575 O O . ALA A 1 209 ? 16.393 -1.037 -29.050 1.00 98.19 209 ALA A O 1
ATOM 1576 N N . GLN A 1 210 ? 15.998 -0.207 -27.000 1.00 98.50 210 GLN A N 1
ATOM 1577 C CA . GLN A 1 210 ? 16.675 1.067 -27.220 1.00 98.50 210 GLN A CA 1
ATOM 1578 C C . GLN A 1 210 ? 18.182 0.878 -27.442 1.00 98.50 210 GLN A C 1
ATOM 1580 O O . GLN A 1 210 ? 18.738 1.464 -28.370 1.00 98.50 210 GLN A O 1
ATOM 1585 N N . ALA A 1 211 ? 18.836 0.028 -26.643 1.00 98.44 211 ALA A N 1
ATOM 1586 C CA . ALA A 1 211 ? 20.247 -0.306 -26.830 1.00 98.44 211 ALA A CA 1
ATOM 1587 C C . ALA A 1 211 ? 20.503 -1.007 -28.176 1.00 98.44 211 ALA A C 1
ATOM 1589 O O . ALA A 1 211 ? 21.482 -0.705 -28.855 1.00 98.44 211 ALA A O 1
ATOM 1590 N N . HIS A 1 212 ? 19.605 -1.906 -28.592 1.00 98.19 212 HIS A N 1
ATOM 1591 C CA . HIS A 1 212 ? 19.693 -2.562 -29.895 1.00 98.19 212 HIS A CA 1
ATOM 1592 C C . HIS A 1 212 ? 19.565 -1.563 -31.052 1.00 98.19 212 HIS A C 1
ATOM 1594 O O . HIS A 1 212 ? 20.349 -1.617 -31.994 1.00 98.19 212 HIS A O 1
ATOM 1600 N N . LEU A 1 213 ? 18.595 -0.646 -30.986 1.00 98.19 213 LEU A N 1
ATOM 1601 C CA . LEU A 1 213 ? 18.415 0.391 -32.003 1.00 98.19 213 LEU A CA 1
ATOM 1602 C C . LEU A 1 213 ? 19.655 1.287 -32.116 1.00 98.19 213 LEU A C 1
ATOM 1604 O O . LEU A 1 213 ? 20.158 1.476 -33.218 1.00 98.19 213 LEU A O 1
ATOM 1608 N N . ALA A 1 214 ? 20.205 1.737 -30.985 1.00 98.50 214 ALA A N 1
ATOM 1609 C CA . ALA A 1 214 ? 21.436 2.525 -30.969 1.00 98.50 214 ALA A CA 1
ATOM 1610 C C . ALA A 1 214 ? 22.619 1.775 -31.614 1.00 98.50 214 ALA A C 1
ATOM 1612 O O . ALA A 1 214 ? 23.361 2.354 -32.403 1.00 98.50 214 ALA A O 1
ATOM 1613 N N . ALA A 1 215 ? 22.764 0.473 -31.344 1.00 98.44 215 ALA A N 1
ATOM 1614 C CA . ALA A 1 215 ? 23.812 -0.342 -31.955 1.00 98.44 215 ALA A CA 1
ATOM 1615 C C . ALA A 1 215 ? 23.642 -0.498 -33.480 1.00 98.44 215 ALA A C 1
ATOM 1617 O O . ALA A 1 215 ? 24.633 -0.523 -34.211 1.00 98.44 215 ALA A O 1
ATOM 1618 N N . GLU A 1 216 ? 22.409 -0.617 -33.980 1.00 98.56 216 GLU A N 1
ATOM 1619 C CA . GLU A 1 216 ? 22.144 -0.651 -35.425 1.00 98.56 216 GLU A CA 1
ATOM 1620 C C . GLU A 1 216 ? 22.402 0.708 -36.091 1.00 98.56 216 GLU A C 1
ATOM 1622 O O . GLU A 1 216 ? 22.997 0.751 -37.171 1.00 98.56 216 GLU A O 1
ATOM 1627 N N . ASP A 1 217 ? 22.052 1.815 -35.432 1.00 98.50 217 ASP A N 1
ATOM 1628 C CA . ASP A 1 217 ? 22.353 3.166 -35.916 1.00 98.50 217 ASP A CA 1
ATOM 1629 C C . ASP A 1 217 ? 23.870 3.402 -36.018 1.00 98.50 217 ASP A C 1
ATOM 1631 O O . ASP A 1 217 ? 24.362 3.887 -37.041 1.00 98.50 217 ASP A O 1
ATOM 1635 N N . GLU A 1 218 ? 24.645 2.980 -35.014 1.00 98.69 218 GLU A N 1
ATOM 1636 C CA . GLU A 1 218 ? 26.112 3.038 -35.054 1.00 98.69 218 GLU A CA 1
ATOM 1637 C C . GLU A 1 218 ? 26.690 2.214 -36.217 1.00 98.69 218 GLU A C 1
ATOM 1639 O O . GLU A 1 218 ? 27.565 2.690 -36.950 1.00 98.69 218 GLU A O 1
ATOM 1644 N N . LYS A 1 219 ? 26.185 0.992 -36.447 1.00 98.44 219 LYS A N 1
ATOM 1645 C CA . LYS A 1 219 ? 26.598 0.161 -37.595 1.00 98.44 219 LYS A CA 1
ATOM 1646 C C . LYS A 1 219 ? 26.293 0.843 -38.925 1.00 98.44 219 LYS A C 1
ATOM 1648 O O . LYS A 1 219 ? 27.127 0.810 -39.833 1.00 98.44 219 LYS A O 1
ATOM 1653 N N . LEU A 1 220 ? 25.116 1.451 -39.047 1.00 98.38 220 LEU A N 1
ATOM 1654 C CA . LEU A 1 220 ? 24.690 2.174 -40.240 1.00 98.38 220 LEU A CA 1
ATOM 1655 C C .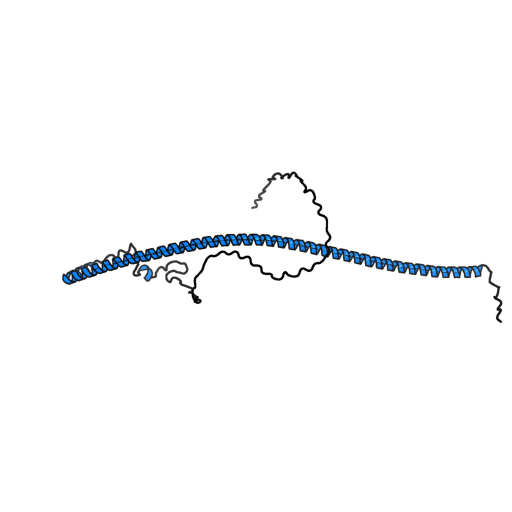 LEU A 1 220 ? 25.639 3.348 -40.521 1.00 98.38 220 LEU A C 1
ATOM 1657 O O . LEU A 1 220 ? 26.126 3.487 -41.647 1.00 98.38 220 LEU A O 1
ATOM 1661 N N . GLU A 1 221 ? 25.973 4.146 -39.506 1.00 98.62 221 GLU A N 1
ATOM 1662 C CA . GLU A 1 221 ? 26.927 5.253 -39.639 1.00 98.62 221 GLU A CA 1
ATOM 1663 C C . GLU A 1 221 ? 28.335 4.768 -40.020 1.00 98.62 221 GLU A C 1
ATOM 1665 O O . GLU A 1 221 ? 28.968 5.347 -40.908 1.00 98.62 221 GLU A O 1
ATOM 1670 N N . ILE A 1 222 ? 28.803 3.644 -39.463 1.00 98.44 222 ILE A N 1
ATOM 1671 C CA . ILE A 1 222 ? 30.064 3.011 -39.886 1.00 98.44 222 ILE A CA 1
ATOM 1672 C C . ILE A 1 222 ? 30.019 2.634 -41.375 1.00 98.44 222 ILE A C 1
ATOM 1674 O O . ILE A 1 222 ? 30.982 2.889 -42.102 1.00 98.44 222 ILE A O 1
ATOM 1678 N N . ILE A 1 223 ? 28.925 2.036 -41.858 1.00 98.56 223 ILE A N 1
ATOM 1679 C CA . ILE A 1 223 ? 28.775 1.652 -43.273 1.00 98.56 223 ILE A CA 1
ATOM 1680 C C . ILE A 1 223 ? 28.740 2.890 -44.175 1.00 98.56 223 ILE A C 1
ATOM 1682 O O . ILE A 1 223 ? 29.403 2.903 -45.216 1.00 98.56 223 ILE A O 1
ATOM 1686 N N . LYS A 1 224 ? 28.019 3.946 -43.781 1.00 98.62 224 LYS A N 1
ATOM 1687 C CA . LYS A 1 224 ? 27.999 5.223 -44.510 1.00 98.62 224 LYS A CA 1
ATOM 1688 C C . LYS A 1 224 ? 29.399 5.807 -44.640 1.00 98.62 224 LYS A C 1
ATOM 1690 O O . LYS A 1 224 ? 29.796 6.166 -45.746 1.00 98.62 224 LYS A O 1
ATOM 1695 N N . ASN A 1 225 ? 30.147 5.873 -43.542 1.00 98.56 225 ASN A N 1
ATOM 1696 C CA . ASN A 1 225 ? 31.505 6.414 -43.544 1.00 98.56 225 ASN A CA 1
ATOM 1697 C C . ASN A 1 225 ? 32.439 5.572 -44.421 1.00 98.56 225 ASN A C 1
ATOM 1699 O O . ASN A 1 225 ? 33.099 6.121 -45.296 1.00 98.56 225 ASN A O 1
ATOM 1703 N N . LYS A 1 226 ? 32.390 4.237 -44.313 1.00 98.50 226 LYS A N 1
ATOM 1704 C CA . LYS A 1 226 ? 33.145 3.331 -45.201 1.00 98.50 226 LYS A CA 1
ATOM 1705 C C . LYS A 1 226 ? 32.795 3.511 -46.679 1.00 98.50 226 LYS A C 1
ATOM 1707 O O . LYS A 1 226 ? 33.675 3.445 -47.531 1.00 98.50 226 LYS A O 1
ATOM 1712 N N . THR A 1 227 ? 31.518 3.728 -46.991 1.00 98.50 227 THR A N 1
ATOM 1713 C CA . THR A 1 227 ? 31.065 3.962 -48.370 1.00 98.50 227 THR A CA 1
ATOM 1714 C C . THR A 1 227 ? 31.624 5.284 -48.897 1.00 98.50 227 THR A C 1
ATOM 1716 O O . THR A 1 227 ? 32.155 5.309 -50.004 1.00 98.50 227 THR A O 1
ATOM 1719 N N . LYS A 1 228 ? 31.581 6.357 -48.095 1.00 98.69 228 LYS A N 1
ATOM 1720 C CA . LYS A 1 228 ? 32.188 7.652 -48.444 1.00 98.69 228 LYS A CA 1
ATOM 1721 C C . LYS A 1 228 ? 33.691 7.514 -48.706 1.00 98.69 228 LYS A C 1
ATOM 1723 O O . LYS A 1 228 ? 34.140 7.858 -49.796 1.00 98.69 228 LYS A O 1
ATOM 1728 N N . GLU A 1 229 ? 34.433 6.896 -47.789 1.00 98.44 229 GLU A N 1
ATOM 1729 C CA . GLU A 1 229 ? 35.873 6.643 -47.954 1.00 98.44 229 GLU A CA 1
ATOM 1730 C C . GLU A 1 229 ? 36.186 5.825 -49.219 1.00 98.44 229 GLU A C 1
ATOM 1732 O O . GLU A 1 229 ? 37.168 6.081 -49.915 1.00 98.44 229 GLU A O 1
ATOM 1737 N N . ALA A 1 230 ? 35.361 4.824 -49.544 1.00 98.38 230 ALA A N 1
ATOM 1738 C CA . ALA A 1 230 ? 35.530 4.032 -50.760 1.00 98.38 230 ALA A CA 1
ATOM 1739 C C . ALA A 1 230 ? 35.299 4.871 -52.027 1.00 98.38 230 ALA A C 1
ATOM 1741 O O . ALA A 1 230 ? 36.047 4.730 -52.997 1.00 98.38 230 ALA A O 1
ATOM 1742 N N . THR A 1 231 ? 34.298 5.760 -52.022 1.00 98.56 231 THR A N 1
ATOM 1743 C CA . THR A 1 231 ? 34.051 6.675 -53.146 1.00 98.56 231 THR A CA 1
ATOM 1744 C C . THR A 1 231 ? 35.165 7.705 -53.318 1.00 98.56 231 THR A C 1
ATOM 1746 O O . THR A 1 231 ? 35.556 7.971 -54.451 1.00 98.56 231 THR A O 1
ATOM 1749 N N . GLU A 1 232 ? 35.729 8.221 -52.224 1.00 98.44 232 GLU A N 1
ATOM 1750 C CA . GLU A 1 232 ? 36.876 9.138 -52.247 1.00 98.44 232 GLU A CA 1
ATOM 1751 C C . GLU A 1 232 ? 38.111 8.451 -52.849 1.00 98.44 232 GLU A C 1
ATOM 1753 O O . GLU A 1 232 ? 38.679 8.940 -53.825 1.00 98.44 232 GLU A O 1
ATOM 1758 N N . LYS A 1 233 ? 38.449 7.241 -52.381 1.00 98.38 233 LYS A N 1
ATOM 1759 C CA . LYS A 1 233 ? 39.558 6.441 -52.938 1.00 98.38 233 LYS A CA 1
ATOM 1760 C C . LYS A 1 233 ? 39.375 6.128 -54.423 1.00 98.38 233 LYS A C 1
ATOM 1762 O O . LYS A 1 233 ? 40.344 6.135 -55.181 1.00 98.38 233 LYS A O 1
ATOM 1767 N N . LEU A 1 234 ? 38.146 5.840 -54.859 1.00 98.50 234 LEU A N 1
ATOM 1768 C CA . LEU A 1 234 ? 37.845 5.607 -56.274 1.00 98.50 234 LEU A CA 1
ATOM 1769 C C . LEU A 1 234 ? 38.127 6.862 -57.112 1.00 98.50 234 LEU A C 1
ATOM 1771 O O . LEU A 1 234 ? 38.723 6.761 -58.184 1.00 98.50 234 LEU A O 1
ATOM 1775 N N . GLN A 1 235 ? 37.719 8.036 -56.623 1.00 98.56 235 GLN A N 1
ATOM 1776 C CA . GLN A 1 235 ? 37.966 9.310 -57.298 1.00 98.56 235 GLN A CA 1
ATOM 1777 C C . GLN A 1 235 ? 39.463 9.622 -57.380 1.00 98.56 235 GLN A C 1
ATOM 1779 O O . GLN A 1 235 ? 39.942 9.954 -58.463 1.00 98.56 235 GLN A O 1
ATOM 1784 N N . GLU A 1 236 ? 40.212 9.445 -56.288 1.00 98.44 236 GLU A N 1
ATOM 1785 C CA . GLU A 1 236 ? 41.672 9.609 -56.266 1.00 98.44 236 GLU A CA 1
ATOM 1786 C C . GLU A 1 236 ? 42.358 8.707 -57.300 1.00 98.44 236 GLU A C 1
ATOM 1788 O O . GLU A 1 236 ? 43.162 9.174 -58.108 1.00 98.44 236 GLU A O 1
ATOM 1793 N N . LYS A 1 237 ? 41.995 7.417 -57.340 1.00 98.62 237 LYS A N 1
ATOM 1794 C CA . LYS A 1 237 ? 42.552 6.471 -58.318 1.00 98.62 237 LYS A CA 1
ATOM 1795 C C . LYS A 1 237 ? 42.157 6.797 -59.755 1.00 98.62 237 LYS A C 1
ATOM 1797 O O . LYS A 1 237 ? 42.983 6.646 -60.651 1.00 98.62 237 LYS A O 1
ATOM 1802 N N . SER A 1 238 ? 40.938 7.278 -59.991 1.00 98.25 238 SER A N 1
ATOM 1803 C CA . SER A 1 238 ? 40.528 7.746 -61.320 1.00 98.25 238 SER A CA 1
ATOM 1804 C C . SER A 1 238 ? 41.379 8.933 -61.780 1.00 98.25 238 SER A C 1
ATOM 1806 O O . SER A 1 238 ? 41.851 8.944 -62.915 1.00 98.25 238 SER A O 1
ATOM 1808 N N . GLN A 1 239 ? 41.621 9.905 -60.895 1.00 98.56 239 GLN A N 1
ATOM 1809 C CA . GLN A 1 239 ? 42.465 11.066 -61.191 1.00 98.56 239 GLN A CA 1
ATOM 1810 C C . GLN A 1 239 ? 43.924 10.662 -61.450 1.00 98.56 239 GLN A C 1
ATOM 1812 O O . GLN A 1 239 ? 44.552 11.191 -62.368 1.00 98.56 239 GLN A O 1
ATOM 1817 N N . GLU A 1 240 ? 44.454 9.700 -60.690 1.00 98.38 240 GLU A N 1
ATOM 1818 C CA . GLU A 1 240 ? 45.792 9.134 -60.901 1.00 98.38 240 GLU A CA 1
ATOM 1819 C C . GLU A 1 240 ? 45.911 8.480 -62.286 1.00 98.38 240 GLU A C 1
ATOM 1821 O O . GLU A 1 240 ? 46.841 8.781 -63.035 1.00 98.38 240 GLU A O 1
ATOM 1826 N N . VAL A 1 241 ? 44.940 7.647 -62.675 1.00 98.50 241 VAL A N 1
ATOM 1827 C CA . VAL A 1 241 ? 44.910 7.005 -64.001 1.00 98.50 241 VAL A CA 1
ATOM 1828 C C . VAL A 1 241 ? 44.844 8.038 -65.126 1.00 98.50 241 VAL A C 1
ATOM 1830 O O . VAL A 1 241 ? 45.561 7.908 -66.120 1.00 98.50 241 VAL A O 1
ATOM 1833 N N . ASP A 1 242 ? 44.025 9.079 -64.986 1.00 98.44 242 ASP A N 1
ATOM 1834 C CA . ASP A 1 242 ? 43.942 10.145 -65.988 1.00 98.44 242 ASP A CA 1
ATOM 1835 C C . ASP A 1 242 ? 45.243 10.956 -66.076 1.00 98.44 242 ASP A C 1
ATOM 1837 O O . ASP A 1 242 ? 45.656 11.339 -67.173 1.00 98.44 242 ASP A O 1
A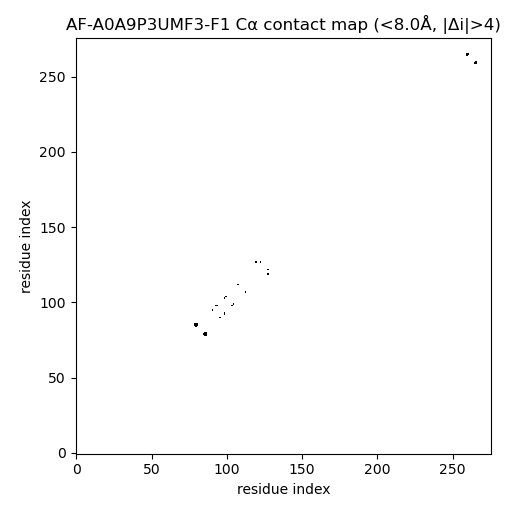TOM 1841 N N . SER A 1 243 ? 45.934 11.165 -64.951 1.00 98.50 243 SER A N 1
ATOM 1842 C CA . SER A 1 243 ? 47.274 11.761 -64.922 1.00 98.50 243 SER A CA 1
ATOM 1843 C C . SER A 1 243 ? 48.296 10.895 -65.670 1.00 98.50 243 SER A C 1
ATOM 1845 O O . SER A 1 243 ? 49.000 11.394 -66.551 1.00 98.50 243 SER A O 1
ATOM 1847 N N . LEU A 1 244 ? 48.317 9.581 -65.413 1.00 98.19 244 LEU A N 1
ATOM 1848 C CA . LEU A 1 244 ? 49.183 8.625 -66.115 1.00 98.19 244 LEU A CA 1
ATOM 1849 C C . LEU A 1 244 ? 48.916 8.605 -67.626 1.00 98.19 244 LEU A C 1
ATOM 1851 O O . LEU A 1 244 ? 49.858 8.614 -68.414 1.00 98.19 244 LEU A O 1
ATOM 1855 N N . ARG A 1 245 ? 47.646 8.628 -68.050 1.00 98.31 245 ARG A N 1
ATOM 1856 C CA . ARG A 1 245 ? 47.269 8.698 -69.475 1.00 98.31 245 ARG A CA 1
ATOM 1857 C C . ARG A 1 245 ? 47.773 9.973 -70.144 1.00 98.31 245 ARG A C 1
ATOM 1859 O O . ARG A 1 245 ? 48.232 9.919 -71.283 1.00 98.31 245 ARG A O 1
ATOM 1866 N N . ARG A 1 246 ? 47.699 11.115 -69.450 1.00 98.19 246 ARG A N 1
ATOM 1867 C CA . ARG A 1 246 ? 48.245 12.385 -69.952 1.00 98.19 246 ARG A CA 1
ATOM 1868 C C . ARG A 1 246 ? 49.762 12.312 -70.107 1.00 98.19 246 ARG A C 1
ATOM 1870 O O . ARG A 1 246 ? 50.249 12.699 -71.162 1.00 98.19 246 ARG A O 1
ATOM 1877 N N . MET A 1 247 ? 50.480 11.797 -69.105 1.00 97.88 247 MET A N 1
ATOM 1878 C CA . MET A 1 247 ? 51.940 11.636 -69.171 1.00 97.88 247 MET A CA 1
ATOM 1879 C C . MET A 1 247 ? 52.355 10.686 -70.296 1.00 97.88 247 MET A C 1
ATOM 1881 O O . MET A 1 247 ? 53.169 11.067 -71.127 1.00 97.88 247 MET A O 1
ATOM 1885 N N . LEU A 1 248 ? 51.720 9.514 -70.404 1.00 98.19 248 LEU A N 1
ATOM 1886 C CA . LEU A 1 248 ? 51.983 8.567 -71.491 1.00 98.19 248 LEU A CA 1
ATOM 1887 C C . LEU A 1 248 ? 51.779 9.214 -72.869 1.00 98.19 248 LEU A C 1
ATOM 1889 O O . LEU A 1 248 ? 52.612 9.057 -73.757 1.00 98.19 248 LEU A O 1
ATOM 1893 N N . GLY A 1 249 ? 50.697 9.981 -73.041 1.00 97.38 249 GLY A N 1
ATOM 1894 C CA . GLY A 1 249 ? 50.433 10.701 -74.286 1.00 97.38 249 GLY A CA 1
ATOM 1895 C C . GLY A 1 249 ? 51.460 11.796 -74.603 1.00 97.38 249 GLY A C 1
ATOM 1896 O O . GLY A 1 249 ? 51.670 12.099 -75.776 1.00 97.38 249 GLY A O 1
ATOM 1897 N N . VAL A 1 250 ? 52.105 12.392 -73.594 1.00 98.19 250 VAL A N 1
ATOM 1898 C CA . VAL A 1 250 ? 53.243 13.309 -73.782 1.00 98.19 250 VAL A CA 1
ATOM 1899 C C . VAL A 1 250 ? 54.486 12.520 -74.196 1.00 98.19 250 VAL A C 1
ATOM 1901 O O . VAL A 1 250 ? 55.056 12.812 -75.246 1.00 98.19 250 VAL A O 1
ATOM 1904 N N . ASP A 1 251 ? 54.838 11.468 -73.457 1.00 98.06 251 ASP A N 1
ATOM 1905 C CA . ASP A 1 251 ? 56.012 10.628 -73.722 1.00 98.06 251 ASP A CA 1
ATOM 1906 C C . ASP A 1 251 ? 55.985 10.004 -75.126 1.00 98.06 251 ASP A C 1
ATOM 1908 O O . ASP A 1 251 ? 57.012 9.914 -75.802 1.00 98.06 251 ASP A O 1
ATOM 1912 N N . GLU A 1 252 ? 54.815 9.566 -75.600 1.00 97.81 252 GLU A N 1
ATOM 1913 C CA . GLU A 1 252 ? 54.648 9.016 -76.949 1.00 97.81 252 GLU A CA 1
ATOM 1914 C C . GLU A 1 252 ? 54.884 10.062 -78.042 1.00 97.81 252 GLU A C 1
ATOM 1916 O O . GLU A 1 252 ? 55.529 9.751 -79.047 1.00 97.81 252 GLU A O 1
ATOM 1921 N N . ARG A 1 253 ? 54.422 11.305 -77.844 1.00 96.62 253 ARG A N 1
ATOM 1922 C CA . ARG A 1 253 ? 54.686 12.415 -78.777 1.00 96.62 253 ARG A CA 1
ATOM 1923 C C . ARG A 1 253 ? 56.164 12.769 -78.801 1.00 96.62 253 ARG A C 1
ATOM 1925 O O . ARG A 1 253 ? 56.731 12.917 -79.880 1.00 96.62 253 ARG A O 1
ATOM 1932 N N . GLU A 1 254 ? 56.797 12.845 -77.635 1.00 96.69 254 GLU A N 1
ATOM 1933 C CA . GLU A 1 254 ? 58.237 13.087 -77.537 1.00 96.69 254 GLU A CA 1
ATOM 1934 C C . GLU A 1 254 ? 59.045 11.964 -78.194 1.00 96.69 254 GLU A C 1
ATOM 1936 O O . GLU A 1 254 ? 60.012 12.222 -78.912 1.00 96.69 254 GLU A O 1
ATOM 1941 N N . ARG A 1 255 ? 58.647 10.702 -77.990 1.00 96.94 255 ARG A N 1
ATOM 1942 C CA . ARG A 1 255 ? 59.281 9.549 -78.637 1.00 96.94 255 ARG A CA 1
ATOM 1943 C C . ARG A 1 255 ? 59.119 9.608 -80.152 1.00 96.94 255 ARG A C 1
ATOM 1945 O O . ARG A 1 255 ? 60.091 9.363 -80.862 1.00 96.94 255 ARG A O 1
ATOM 1952 N N . ALA A 1 256 ? 57.925 9.931 -80.647 1.00 93.44 256 ALA A N 1
ATOM 1953 C CA . ALA A 1 256 ? 57.670 10.086 -82.075 1.00 93.44 256 ALA A CA 1
ATOM 1954 C C . ALA A 1 256 ? 58.531 11.206 -82.682 1.00 93.44 256 ALA A C 1
ATOM 1956 O O . ALA A 1 256 ? 59.142 10.997 -83.728 1.00 93.44 256 ALA A O 1
ATOM 1957 N N . GLN A 1 257 ? 58.652 12.345 -81.992 1.00 93.69 257 GLN A N 1
ATOM 1958 C CA . GLN A 1 257 ? 59.515 13.452 -82.405 1.00 93.69 257 GLN A CA 1
ATOM 1959 C C . GLN A 1 257 ? 60.991 13.028 -82.469 1.00 93.69 257 GLN A C 1
ATOM 1961 O O . GLN A 1 257 ? 61.637 13.207 -83.498 1.00 93.69 257 GLN A O 1
ATOM 1966 N N . LYS A 1 258 ? 61.514 12.387 -81.417 1.00 94.19 258 LYS A N 1
ATOM 1967 C CA . LYS A 1 258 ? 62.905 11.898 -81.387 1.00 94.19 258 LYS A CA 1
ATOM 1968 C C . LYS A 1 258 ? 63.182 10.845 -82.463 1.00 94.19 258 LYS A C 1
ATOM 1970 O O . LYS A 1 258 ? 64.241 10.851 -83.079 1.00 94.19 258 LYS A O 1
ATOM 1975 N N . LEU A 1 259 ? 62.239 9.936 -82.717 1.00 91.75 259 LEU A N 1
ATOM 1976 C CA . LEU A 1 259 ? 62.369 8.954 -83.798 1.00 91.75 259 LEU A CA 1
ATOM 1977 C C . LEU A 1 259 ? 62.374 9.622 -85.180 1.00 91.75 259 LEU A C 1
ATOM 1979 O O . LEU A 1 259 ? 63.141 9.200 -86.048 1.00 91.75 259 LEU A O 1
ATOM 1983 N N . ALA A 1 260 ? 61.566 10.665 -85.389 1.00 88.56 260 ALA A N 1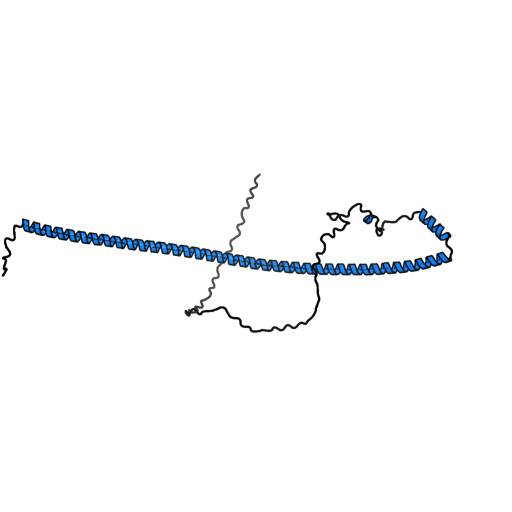
ATOM 1984 C CA . ALA A 1 260 ? 61.606 11.462 -86.614 1.00 88.56 260 ALA A CA 1
ATOM 1985 C C . ALA A 1 260 ? 62.973 12.152 -86.790 1.00 88.56 260 ALA A C 1
ATOM 1987 O O . ALA A 1 260 ? 63.561 12.072 -87.867 1.00 88.56 260 ALA A O 1
ATOM 1988 N N . GLU A 1 261 ? 63.534 12.723 -85.719 1.00 88.00 261 GLU A N 1
ATOM 1989 C CA . GLU A 1 261 ? 64.879 13.319 -85.713 1.00 88.00 261 GLU A CA 1
ATOM 1990 C C . GLU A 1 261 ? 65.982 12.284 -86.031 1.00 88.00 261 GLU A C 1
ATOM 1992 O O . GLU A 1 261 ? 66.864 12.549 -86.848 1.00 88.00 261 GLU A O 1
ATOM 1997 N N . CYS A 1 262 ? 65.931 11.079 -85.447 1.00 86.44 262 CYS A N 1
ATOM 1998 C CA . CYS A 1 262 ? 66.950 10.039 -85.658 1.00 86.44 262 CYS A CA 1
ATOM 1999 C C . CYS A 1 262 ? 66.867 9.331 -87.017 1.00 86.44 262 CYS A C 1
ATOM 2001 O O . CYS A 1 262 ? 67.887 8.880 -87.534 1.00 86.44 262 CYS A O 1
ATOM 2003 N N . THR A 1 263 ? 65.674 9.187 -87.601 1.00 83.88 263 THR A N 1
ATOM 2004 C CA . THR A 1 263 ? 65.503 8.466 -88.877 1.00 83.88 263 THR A CA 1
ATOM 2005 C C . THR A 1 263 ? 65.937 9.278 -90.100 1.00 83.88 263 THR A C 1
ATOM 2007 O O . THR A 1 263 ? 65.841 8.778 -91.220 1.00 83.88 263 THR A O 1
ATOM 2010 N N . GLY A 1 264 ? 66.449 10.504 -89.917 1.00 61.28 264 GLY A N 1
ATOM 2011 C CA . GLY A 1 264 ? 67.083 11.303 -90.973 1.00 61.28 264 GLY A CA 1
ATOM 2012 C C . GLY A 1 264 ? 66.142 11.737 -92.100 1.00 61.28 264 GLY A C 1
ATOM 2013 O O . GLY A 1 264 ? 66.566 12.433 -93.019 1.00 61.28 264 GLY A O 1
ATOM 2014 N N . LYS A 1 265 ? 64.858 11.376 -92.020 1.00 56.81 265 LYS A N 1
ATOM 2015 C CA . LYS A 1 265 ? 63.777 12.006 -92.771 1.00 56.81 265 LYS A CA 1
ATOM 2016 C C . LYS A 1 265 ? 63.424 13.299 -92.048 1.00 56.81 265 LYS A C 1
ATOM 2018 O O . LYS A 1 265 ? 62.348 13.432 -91.478 1.00 56.81 265 LYS A O 1
ATOM 2023 N N . SER A 1 266 ? 64.351 14.255 -92.048 1.00 50.94 266 SER A N 1
ATOM 2024 C CA . SER A 1 266 ? 63.913 15.639 -91.987 1.00 50.94 266 SER A CA 1
ATOM 2025 C C . SER A 1 266 ? 62.961 15.799 -93.166 1.00 50.94 266 SER A C 1
ATOM 2027 O O . SER A 1 266 ? 63.332 15.514 -94.306 1.00 50.94 266 SER A O 1
ATOM 2029 N N . ASP A 1 267 ? 61.711 16.158 -92.887 1.00 52.47 267 ASP A N 1
ATOM 2030 C CA . ASP A 1 267 ? 60.771 16.618 -93.896 1.00 52.47 267 ASP A CA 1
ATOM 2031 C C . ASP A 1 267 ? 61.355 17.889 -94.531 1.00 52.47 267 ASP A C 1
ATOM 2033 O O . ASP A 1 267 ? 60.953 19.016 -94.264 1.00 52.47 267 ASP A O 1
ATOM 2037 N N . ALA A 1 268 ? 62.327 17.701 -95.421 1.00 50.34 268 ALA A N 1
ATOM 2038 C CA . ALA A 1 268 ? 62.739 18.639 -96.445 1.00 50.34 268 ALA A CA 1
ATOM 2039 C C . ALA A 1 268 ? 61.697 18.627 -97.577 1.00 50.34 268 ALA A C 1
ATOM 2041 O O . ALA A 1 268 ? 62.035 18.634 -98.756 1.00 50.34 268 ALA A O 1
ATOM 2042 N N . THR A 1 269 ? 60.414 18.600 -97.207 1.00 50.78 269 THR A N 1
ATOM 2043 C CA . THR A 1 269 ? 59.301 18.896 -98.101 1.00 50.78 269 THR A CA 1
ATOM 2044 C C . THR A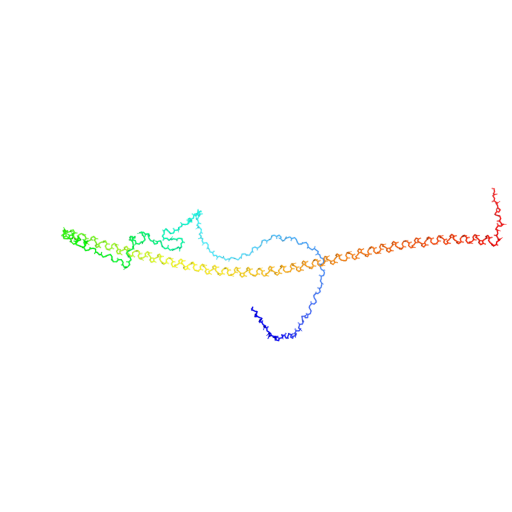 1 269 ? 58.558 20.061 -97.475 1.00 50.78 269 THR A C 1
ATOM 2046 O O . THR A 1 269 ? 57.566 19.918 -96.768 1.00 50.78 269 THR A O 1
ATOM 2049 N N . SER A 1 270 ? 59.131 21.240 -97.702 1.00 50.19 270 SER A N 1
ATOM 2050 C CA . SER A 1 270 ? 58.487 22.532 -97.519 1.00 50.19 270 SER A CA 1
ATOM 2051 C C . SER A 1 270 ? 57.032 22.483 -98.005 1.00 50.19 270 SER A C 1
ATOM 2053 O O . SER A 1 270 ? 56.816 22.137 -99.172 1.00 50.19 2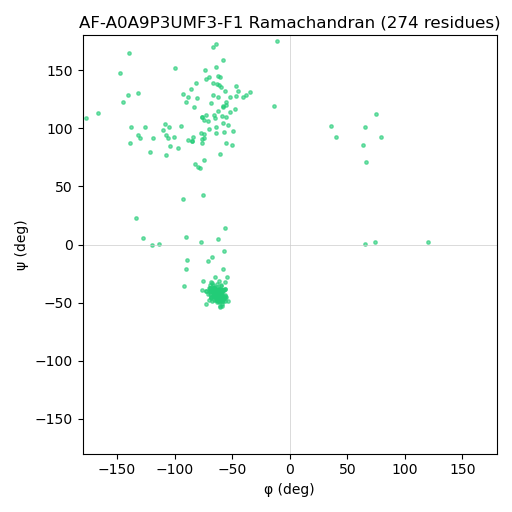70 SER A O 1
ATOM 2055 N N . PRO A 1 271 ? 56.036 22.875 -97.194 1.00 56.31 271 PRO A N 1
ATOM 2056 C CA . PRO A 1 271 ? 54.734 23.213 -97.734 1.00 56.31 271 PRO A CA 1
ATOM 2057 C C . PRO A 1 271 ? 54.918 24.453 -98.610 1.00 56.31 271 PRO A C 1
ATOM 2059 O O . PRO A 1 271 ? 55.206 25.548 -98.130 1.00 56.31 271 PRO A O 1
ATOM 2062 N N . THR A 1 272 ? 54.813 24.264 -99.922 1.00 54.69 272 THR A N 1
ATOM 2063 C CA . THR A 1 272 ? 54.660 25.355 -100.876 1.00 54.69 272 THR A CA 1
ATOM 2064 C C . THR A 1 272 ? 53.444 26.171 -100.442 1.00 54.69 272 THR A C 1
ATOM 2066 O O . THR A 1 272 ? 52.312 25.699 -100.524 1.00 54.69 272 THR A O 1
ATOM 2069 N N . CYS A 1 273 ? 53.686 27.386 -99.946 1.00 54.22 273 CYS A N 1
ATOM 2070 C CA . CYS A 1 273 ? 52.676 28.429 -99.847 1.00 54.22 273 CYS A CA 1
ATOM 2071 C C . CYS A 1 273 ? 52.054 28.622 -101.233 1.00 54.22 273 CYS A C 1
ATOM 2073 O O . CYS A 1 273 ? 52.651 29.259 -102.097 1.00 54.22 273 CYS A O 1
ATOM 2075 N N . VAL A 1 274 ? 50.851 28.094 -101.437 1.00 57.31 274 VAL A N 1
ATOM 2076 C CA . VAL A 1 274 ? 49.914 28.636 -102.421 1.00 57.31 274 VAL A CA 1
ATOM 2077 C C . VAL A 1 274 ? 48.967 29.532 -101.632 1.00 57.31 274 VAL A C 1
ATOM 2079 O O . VAL A 1 274 ? 47.909 29.114 -101.170 1.00 57.31 274 VAL A O 1
ATOM 2082 N N . VAL A 1 275 ? 49.433 30.758 -101.402 1.00 65.31 275 VAL A N 1
ATOM 2083 C CA . VAL A 1 275 ? 48.605 31.911 -101.043 1.00 65.31 275 VAL A CA 1
ATOM 2084 C C . VAL A 1 275 ? 48.271 32.601 -102.365 1.00 65.31 275 VAL A C 1
ATOM 2086 O O . VAL A 1 275 ? 49.168 32.803 -103.184 1.00 65.31 275 VAL A O 1
ATOM 2089 N N . SER A 1 276 ? 46.986 32.885 -102.591 1.00 51.16 276 SER A N 1
ATOM 2090 C CA . SER A 1 276 ? 46.552 33.880 -103.583 1.00 51.16 276 SER A CA 1
ATOM 2091 C C . SER A 1 276 ? 46.835 35.283 -103.073 1.00 51.16 276 SER A C 1
ATOM 2093 O O . SER A 1 276 ? 46.597 35.502 -101.864 1.00 51.16 276 SER A O 1
#

Foldseek 3Di:
DDDDDDPDDDDDDDDDPDDDDDDDDDDPDDDDDPPDPDDDDDDDDDDDDDDPDDDDDDDDDDDDDDPPPPPDDDPPPPQADPVRHGDPPDCCVCPPPPPPPVPPPPPPDPVVVVVVVVVVVPDDPVVVVVVVVVVVVVVVVVVVVVVVVVVVVVVVVVVVVVVVVVVVVVVVVVVVVVVVVVVVVVVVVVVVVVVVVVVVVVVVVVVVVVVVVVVVVVVVVVVVVVVVVVVVVVVVVVVVVVVVVVVVVVVVVVVVVVVCVVVPPPVPPDDPDPDD

Sequence (276 aa):
MSSENANAGHLGPEPTTNGTSEGPKGAIRRESSGWLPAVDGPPADDATQRERKSKSPTPTRENAGATSLRRTESRRSLFTNQDGQPIEGAPFITTGAGTSGPYSNAKASEELESRAASAEESLSSRQRSKIAKLEAKEGKRLSKIIKNEGRTEKRALDVAINELAGLQQMQASLVKNEADAYKSRSKVQTELQKEEARLLDARAKHEAAQAHLAAEDEKLEIIKNKTKEATEKLQEKSQEVDSLRRMLGVDERERAQKLAECTGKSDATSPTCVVS

Radius of gyration: 60.75 Å; Cα contacts (8 Å, |Δi|>4): 18; chains: 1; bounding box: 115×72×187 Å

Mean predicted aligned error: 18.52 Å

Solvent-accessible surface area (backbone atoms only — not comparable to full-atom values): 17691 Å² total; per-residue (Å²): 141,86,80,86,78,85,86,76,84,81,86,73,84,80,83,81,79,78,83,81,88,79,75,84,80,82,80,86,77,78,84,77,91,74,91,68,93,76,85,80,73,82,86,74,91,77,89,76,89,77,87,82,86,77,89,78,82,89,89,80,91,77,82,81,84,85,73,87,71,85,74,67,84,77,84,66,55,95,58,40,46,100,85,68,45,68,59,88,82,51,71,67,75,73,69,30,102,78,55,70,47,103,79,58,74,77,74,78,53,69,72,57,55,56,50,49,54,55,51,57,70,74,48,54,72,69,54,51,54,50,50,55,53,49,50,57,50,47,54,55,49,51,55,50,48,55,55,49,49,55,53,52,49,52,50,53,50,54,49,53,53,52,52,51,52,51,51,52,55,50,50,56,51,50,55,50,54,50,54,52,51,50,54,52,50,52,51,55,51,56,51,49,54,51,52,52,51,51,50,52,54,52,50,53,52,51,54,50,50,51,53,50,51,53,54,51,52,52,52,50,51,53,51,52,51,53,50,51,54,52,53,50,54,50,50,53,51,51,52,50,52,54,50,50,53,53,50,50,56,48,53,51,52,53,49,52,51,51,49,42,66,71,68,68,62,66,79,86,66,74,81,77,84,84,74,134

pLDDT: mean 78.86, std 21.06, range [41.06, 98.69]

Secondary structure (DSSP, 8-state):
-----------PPP----------------------------------------------------------S----TTB-TTS-B-TT-HHHHSSTT---TT---PPPHHHHHHHHHHHHHS-HHHHHHHHHHHHHHHHHHHHHHHHHHHHHHHHHHHHHHHHHHHHHHHHHHHHHHHHHHHHHHHHHHHHHHHHHHHHHHHHHHHHHHHHHHHHHHHHHHHHHHHHHHHHHHHHHHHHHHHHHHHHHHHHHHHHHHHHHHT-------------

Organism: Lyophyllum shimeji (NCBI:txid47721)